Protein AF-A0A2V2SCK6-F1 (afdb_monomer)

Solvent-accessible surface area (backbone atoms only — not comparable to full-atom values): 19742 Å² total; per-residue (Å²): 115,71,88,66,59,56,66,26,48,52,35,22,46,52,34,38,38,69,49,60,41,76,83,68,50,84,75,72,67,93,65,83,70,80,62,66,65,79,78,51,76,42,82,46,88,74,90,66,58,69,70,59,47,51,54,50,49,59,50,42,77,59,20,85,44,43,27,34,23,4,51,42,31,50,20,56,70,38,70,37,72,66,76,44,44,28,34,40,28,34,50,94,51,55,71,60,49,52,50,53,44,46,77,73,63,42,46,78,47,92,56,88,90,53,57,90,48,51,48,41,32,36,51,92,91,28,39,40,42,35,38,54,46,50,68,71,60,53,51,47,46,47,53,50,30,38,80,70,69,60,46,48,39,25,35,39,61,24,35,26,34,70,84,80,28,26,33,33,51,78,66,50,39,78,50,74,62,102,55,98,69,61,88,72,62,92,58,97,70,65,58,70,48,43,48,38,64,75,63,82,64,90,44,69,63,56,37,50,54,52,51,51,36,52,50,48,43,26,42,67,48,66,40,41,77,29,73,72,35,49,56,52,49,53,55,54,34,69,34,83,60,54,73,71,50,7,43,52,52,35,50,49,48,68,51,42,42,33,55,34,20,72,59,42,31,64,69,52,33,40,56,53,38,62,20,51,24,44,37,51,8,23,38,71,55,61,66,31,62,38,61,59,42,42,54,49,41,52,49,31,48,77,69,76,39,88,50,40,33,34,58,54,43,41,41,51,23,54,45,31,50,70,52,76,91,50,96,88,53,43,76,16,51,72,46,39,46,63,72,66,67,56,69,74,73,54,55,65,35,47,50,55,20,54,53,54,50,64,76,74,108

Sequence (361 aa):
MKRRAFIGILGASALSMPFILGQHGLGLGRRNARIAAYKSKIPLPLQLPTDVGQIAGLLDQSSKHVYLLGSTALAAIAGTDLPYLNLLIDTKKLPELKQTLFDFGVTPVSTADLSANFVRFVHHDRAYNVLNMNFDTYVQANDFGMEKGFLLFAHNFLMYSMKDQYALDPYGALSGGADGSSARRKNANKITAQIRPLQQPKTLFQGFEHCLAATFDRALFGFQFSPEYQQIQDRLFHSKPGPEESAEITSLVLDYCPDLLEVGGVETASQLLLAPVCLAAANTAAGIDLSRIEGHLRRLQRQGKEANGREFMAAVHSELLKKPAGKGAAQGLPEYLASARKPFRRVEALTDALEAMQRSA

Secondary structure (DSSP, 8-state):
--TTSHHHHHHHHHH---TTHHHH-S---------GGGS-EEE------HHHHHHHHHHHHHSS-EEEEHHHHHHHHHT---SEEEEEE--S-HHHHHHHHHHHT-EEE--TTS-TTEEEEEETTEEEEEEE--HHHHHHHHHHHHHTT---BGGGG-EEETTTTEEE-TT-SS--SS-TTGGG--S------EE-BSS--SSHHHHHHHHHHHHHHHHHH-PEEPHHHHHHHHHHHT----HHHHHHHHHHHHHHHHHHHHHHHHHHHHHHHTSHHHHHHHHHHH---HHHHHHHHHHHHHTT----HHHHHHHHHHHHHTS---TT---SHHHHHHHHTPPPS-HHHHHHHHHHHHTT-

pLDDT: mean 79.28, std 17.77, range [25.78, 97.69]

Structure (mmCIF, N/CA/C/O backbone):
data_AF-A0A2V2SCK6-F1
#
_entry.id   AF-A0A2V2SCK6-F1
#
loop_
_atom_site.group_PDB
_atom_site.id
_atom_site.type_symbol
_atom_site.label_atom_id
_atom_site.label_alt_id
_atom_site.label_com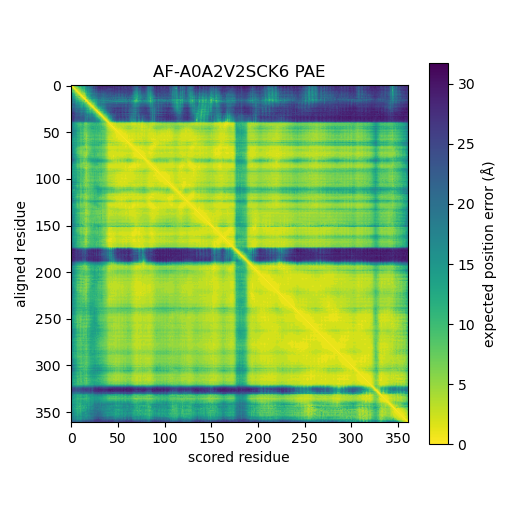p_id
_atom_site.label_asym_id
_atom_site.label_entity_id
_atom_site.label_seq_id
_atom_site.pdbx_PDB_ins_code
_atom_site.Cartn_x
_atom_site.Cartn_y
_atom_site.Cartn_z
_atom_site.occupancy
_atom_site.B_iso_or_equiv
_atom_site.auth_seq_id
_atom_site.auth_comp_id
_atom_site.auth_asym_id
_atom_site.auth_atom_id
_atom_site.pdbx_PDB_model_num
ATOM 1 N N . MET A 1 1 ? 19.707 -7.099 3.961 1.00 25.78 1 MET A N 1
ATOM 2 C CA . MET A 1 1 ? 18.457 -6.568 4.555 1.00 25.78 1 MET A CA 1
ATOM 3 C C . MET A 1 1 ? 17.334 -7.522 4.206 1.00 25.78 1 MET A C 1
ATOM 5 O O . MET A 1 1 ? 17.237 -7.898 3.052 1.00 25.78 1 MET A O 1
ATOM 9 N N . LYS A 1 2 ? 16.593 -8.018 5.200 1.00 26.66 2 LYS A N 1
ATOM 10 C CA . LYS A 1 2 ? 15.618 -9.114 5.055 1.00 26.66 2 LYS A CA 1
ATOM 11 C C . LYS A 1 2 ? 14.249 -8.549 4.647 1.00 26.66 2 LYS A C 1
ATOM 13 O O . LYS A 1 2 ? 13.982 -7.406 4.999 1.00 26.66 2 LYS A O 1
ATOM 18 N N . ARG A 1 3 ? 13.417 -9.375 3.991 1.00 32.22 3 ARG A N 1
ATOM 19 C CA . ARG A 1 3 ? 11.957 -9.366 3.652 1.00 32.22 3 ARG A CA 1
ATOM 20 C C . ARG A 1 3 ? 10.977 -8.431 4.422 1.00 32.22 3 ARG A C 1
ATOM 22 O O . ARG A 1 3 ? 9.815 -8.323 4.059 1.00 32.22 3 ARG A O 1
ATOM 29 N N . ARG A 1 4 ? 11.436 -7.778 5.492 1.00 33.50 4 ARG A N 1
ATOM 30 C CA . ARG A 1 4 ? 10.732 -7.130 6.606 1.00 33.50 4 ARG A CA 1
ATOM 31 C C . ARG A 1 4 ? 10.443 -5.630 6.446 1.00 33.50 4 ARG A C 1
ATOM 33 O O . ARG A 1 4 ? 9.640 -5.115 7.210 1.00 33.50 4 ARG A O 1
ATOM 40 N N . ALA A 1 5 ? 11.084 -4.910 5.522 1.00 34.22 5 ALA A N 1
ATOM 41 C CA . ALA A 1 5 ? 10.916 -3.448 5.420 1.00 34.22 5 ALA A CA 1
ATOM 42 C C . ALA A 1 5 ? 9.692 -3.020 4.582 1.00 34.22 5 ALA A C 1
ATOM 44 O O . ALA A 1 5 ? 9.104 -1.975 4.818 1.00 34.22 5 ALA A O 1
ATOM 45 N N . PHE A 1 6 ? 9.256 -3.862 3.650 1.00 38.84 6 PHE A N 1
ATOM 46 C CA . PHE A 1 6 ? 8.309 -3.502 2.592 1.00 38.84 6 PHE A CA 1
ATOM 47 C C . PHE A 1 6 ? 6.831 -3.595 3.015 1.00 38.84 6 PHE A C 1
ATOM 49 O O . PHE A 1 6 ? 6.067 -2.654 2.818 1.00 38.84 6 PHE A O 1
ATOM 56 N N . ILE A 1 7 ? 6.457 -4.662 3.742 1.00 41.44 7 ILE A N 1
ATOM 57 C CA . ILE A 1 7 ? 5.194 -4.707 4.513 1.00 41.44 7 ILE A CA 1
ATOM 58 C C . ILE A 1 7 ? 5.195 -3.600 5.584 1.00 41.44 7 ILE A C 1
ATOM 60 O O . ILE A 1 7 ? 4.144 -3.133 5.994 1.00 41.44 7 ILE A O 1
ATOM 64 N N . GLY A 1 8 ? 6.371 -3.131 6.009 1.00 36.31 8 GLY A N 1
ATOM 65 C CA . GLY A 1 8 ? 6.504 -2.038 6.964 1.00 36.31 8 GLY A CA 1
ATOM 66 C C . GLY A 1 8 ? 6.257 -0.645 6.384 1.00 36.31 8 GLY A C 1
ATOM 67 O O . GLY A 1 8 ? 5.815 0.205 7.139 1.00 36.31 8 GLY A O 1
ATOM 68 N N . ILE A 1 9 ? 6.507 -0.398 5.091 1.00 37.78 9 ILE A N 1
ATOM 69 C CA . ILE A 1 9 ? 6.418 0.950 4.491 1.00 37.78 9 ILE A CA 1
ATOM 70 C C . ILE A 1 9 ? 5.132 1.120 3.684 1.00 37.78 9 ILE A C 1
ATOM 72 O O . ILE A 1 9 ? 4.395 2.069 3.938 1.00 37.78 9 ILE A O 1
ATOM 76 N N . LEU A 1 10 ? 4.781 0.168 2.811 1.00 41.31 10 LEU A N 1
ATOM 77 C CA . LEU A 1 10 ? 3.490 0.211 2.113 1.00 41.31 10 LEU A CA 1
ATOM 78 C C . LEU A 1 10 ? 2.358 -0.336 2.980 1.00 41.31 10 LEU A C 1
ATOM 80 O O . LEU A 1 10 ? 1.227 0.120 2.880 1.00 41.31 10 LEU A O 1
ATOM 84 N N . GLY A 1 11 ? 2.680 -1.201 3.944 1.00 45.75 11 GLY A N 1
ATOM 85 C CA . GLY A 1 11 ? 1.768 -1.468 5.045 1.00 45.75 11 GLY A CA 1
ATOM 86 C C . GLY A 1 11 ? 1.677 -0.316 6.053 1.00 45.75 11 GLY A C 1
ATOM 87 O O . GLY A 1 11 ? 0.606 -0.099 6.583 1.00 45.75 11 GLY A O 1
ATOM 88 N N . ALA A 1 12 ? 2.701 0.503 6.318 1.00 39.91 12 ALA A N 1
ATOM 89 C CA . ALA A 1 12 ? 2.485 1.666 7.198 1.00 39.91 12 ALA A CA 1
ATOM 90 C C . ALA A 1 12 ? 1.652 2.769 6.530 1.00 39.91 12 ALA A C 1
ATOM 92 O O . ALA A 1 12 ? 0.787 3.346 7.189 1.00 39.91 12 ALA A O 1
ATOM 93 N N . SER A 1 13 ? 1.867 3.030 5.236 1.00 38.53 13 SER A N 1
ATOM 94 C CA . SER A 1 13 ? 1.125 4.054 4.494 1.00 38.53 13 SER A CA 1
ATOM 95 C C . SER A 1 13 ? -0.275 3.598 4.065 1.00 38.53 13 SER A C 1
ATOM 97 O O . SER A 1 13 ? -1.209 4.374 4.219 1.00 38.53 13 SER A O 1
ATOM 99 N N . ALA A 1 14 ? -0.471 2.350 3.624 1.00 43.53 14 ALA A N 1
ATOM 100 C CA . ALA A 1 14 ? -1.803 1.834 3.275 1.00 43.53 14 ALA A CA 1
ATOM 101 C C . ALA A 1 14 ? -2.574 1.267 4.482 1.00 43.53 14 ALA A C 1
ATOM 103 O O . ALA A 1 14 ? -3.790 1.058 4.393 1.00 43.53 14 ALA A O 1
ATOM 104 N N . LEU A 1 15 ? -1.896 0.980 5.610 1.00 49.84 15 LEU A N 1
ATOM 105 C CA . LEU A 1 15 ? -2.547 0.427 6.807 1.00 49.84 15 LEU A CA 1
ATOM 106 C C . LEU A 1 15 ? -2.697 1.408 7.966 1.00 49.84 15 LEU A C 1
ATOM 108 O O . LEU A 1 15 ? -3.372 1.067 8.936 1.00 49.84 15 LEU A O 1
ATOM 112 N N . SER A 1 16 ? -2.097 2.603 7.906 1.00 52.38 16 SER A N 1
ATOM 113 C CA . SER A 1 16 ? -2.087 3.539 9.046 1.00 52.38 16 SER A CA 1
ATOM 114 C C . SER A 1 16 ? -1.598 2.912 10.343 1.00 52.38 16 SER A C 1
ATOM 116 O O . SER A 1 16 ? -1.947 3.333 11.444 1.00 52.38 16 SER A O 1
ATOM 118 N N . MET A 1 17 ? -0.813 1.853 10.224 1.00 56.16 17 MET A N 1
ATOM 119 C CA . MET A 1 17 ? -0.325 1.095 11.351 1.00 56.16 17 MET A CA 1
ATOM 120 C C . MET A 1 17 ? 1.170 1.324 11.407 1.00 56.16 17 MET A C 1
ATOM 122 O O . MET A 1 17 ? 1.863 1.018 10.435 1.00 56.16 17 MET A O 1
ATOM 126 N N . PRO A 1 18 ? 1.692 1.888 12.504 1.00 48.88 18 PRO A N 1
ATOM 127 C CA . PRO A 1 18 ? 3.097 2.233 12.616 1.00 48.88 18 PRO A CA 1
ATOM 128 C C . PRO A 1 18 ? 3.943 0.957 12.798 1.00 48.88 18 PRO A C 1
ATOM 130 O O . PRO A 1 18 ? 4.541 0.719 13.843 1.00 48.88 18 PRO A O 1
ATOM 133 N N . PHE A 1 19 ? 4.032 0.110 11.768 1.00 46.38 19 PHE A N 1
ATOM 134 C CA . PHE A 1 19 ? 4.903 -1.075 11.728 1.00 46.38 19 PHE A CA 1
ATOM 135 C C . PHE A 1 19 ? 6.391 -0.711 11.823 1.00 46.38 19 PHE A C 1
ATOM 137 O O . PHE A 1 19 ? 7.227 -1.532 12.199 1.00 46.38 19 PHE A O 1
ATOM 144 N N . ILE A 1 20 ? 6.698 0.558 11.569 1.00 42.19 20 ILE A N 1
ATOM 145 C CA . ILE A 1 20 ? 7.991 1.226 11.740 1.00 42.19 20 ILE A CA 1
ATOM 146 C C . ILE A 1 20 ? 8.516 1.099 13.182 1.00 42.19 20 ILE A C 1
ATOM 148 O O . ILE A 1 20 ? 9.725 1.108 13.415 1.00 42.19 20 ILE A O 1
ATOM 152 N N . LEU A 1 21 ? 7.630 0.864 14.156 1.00 43.41 21 LEU A N 1
ATOM 153 C CA . LEU A 1 21 ? 7.990 0.635 15.557 1.00 43.41 21 LEU A CA 1
ATOM 154 C C . LEU A 1 21 ? 8.681 -0.715 15.811 1.00 43.41 21 LEU A C 1
ATOM 156 O O . LEU A 1 21 ? 9.379 -0.860 16.813 1.00 43.41 21 LEU A O 1
ATOM 160 N N . GLY A 1 22 ? 8.519 -1.702 14.920 1.00 37.41 22 GLY A N 1
ATOM 161 C CA . GLY A 1 22 ? 9.139 -3.023 15.070 1.00 37.41 22 GLY A CA 1
ATOM 162 C C . GLY A 1 22 ? 10.655 -3.029 14.838 1.00 37.41 22 GLY A C 1
ATOM 163 O O . GLY A 1 22 ? 11.348 -3.876 15.396 1.00 37.41 22 GLY A O 1
ATOM 164 N N . GLN A 1 23 ? 11.182 -2.084 14.048 1.00 39.06 23 GLN A N 1
ATOM 165 C CA . GLN A 1 23 ? 12.620 -1.988 13.743 1.00 39.06 23 GLN A CA 1
ATOM 166 C C . GLN A 1 23 ? 13.351 -0.908 14.554 1.00 39.06 23 GLN A C 1
ATOM 168 O O . GLN A 1 23 ? 14.555 -1.030 14.763 1.00 39.06 23 GLN A O 1
ATOM 173 N N . HIS A 1 24 ? 12.642 0.114 15.044 1.00 38.91 24 HIS A N 1
ATOM 174 C CA . HIS A 1 24 ? 13.243 1.237 15.780 1.00 38.91 24 HIS A CA 1
ATOM 175 C C . HIS A 1 24 ? 12.952 1.241 17.289 1.00 38.91 24 HIS A C 1
ATOM 177 O O . HIS A 1 24 ? 13.440 2.114 18.005 1.00 38.91 24 HIS A O 1
ATOM 183 N N . GLY A 1 25 ? 12.221 0.237 17.785 1.00 39.38 25 GLY A N 1
ATOM 184 C CA . GLY A 1 25 ? 11.850 0.107 19.189 1.00 39.38 25 GLY A CA 1
ATOM 185 C C . GLY A 1 25 ? 10.738 1.076 19.597 1.00 39.38 25 GLY A C 1
ATOM 186 O O . GLY A 1 25 ? 10.629 2.192 19.099 1.00 39.38 25 GLY A O 1
ATOM 187 N N . LEU A 1 26 ? 9.933 0.672 20.583 1.00 43.22 26 LEU A N 1
ATOM 188 C CA . LEU A 1 26 ? 8.940 1.515 21.270 1.00 43.22 26 LEU A CA 1
ATOM 189 C C . LEU A 1 26 ? 9.591 2.612 22.142 1.00 43.22 26 LEU A C 1
ATOM 191 O O . LEU A 1 26 ? 8.967 3.118 23.070 1.00 43.22 26 LEU A O 1
ATOM 195 N N . GLY A 1 27 ? 10.850 2.974 21.872 1.00 41.62 27 GLY A N 1
ATOM 196 C CA . GLY A 1 27 ? 11.635 3.975 22.594 1.00 41.62 27 GLY A CA 1
ATOM 197 C C . GLY A 1 27 ? 11.187 5.404 22.298 1.00 41.62 27 GLY A C 1
ATOM 198 O O . GLY A 1 27 ? 12.017 6.291 22.115 1.00 41.62 27 GLY A O 1
ATOM 199 N N . LEU A 1 28 ? 9.875 5.628 22.227 1.00 47.59 28 LEU A N 1
ATOM 200 C CA . LEU A 1 28 ? 9.283 6.951 22.233 1.00 47.59 28 LEU A CA 1
ATOM 201 C C . LEU A 1 28 ? 9.566 7.530 23.622 1.00 47.59 28 LEU A C 1
ATOM 203 O O . LEU A 1 28 ? 8.903 7.219 24.611 1.00 47.59 28 LEU A O 1
ATOM 207 N N . GLY A 1 29 ? 10.635 8.325 23.712 1.00 42.38 29 GLY A N 1
ATOM 208 C CA . GLY A 1 29 ? 10.881 9.160 24.878 1.00 42.38 29 GLY A CA 1
ATOM 209 C C . GLY A 1 29 ? 9.627 9.979 25.165 1.00 42.38 29 GLY A C 1
ATOM 210 O O . GLY A 1 29 ? 8.909 10.331 24.230 1.00 42.38 29 GLY A O 1
ATOM 211 N N . ARG A 1 30 ? 9.361 10.261 26.447 1.00 43.69 30 ARG A N 1
ATOM 212 C CA . ARG A 1 30 ? 8.228 11.065 26.934 1.00 43.69 30 ARG A CA 1
ATOM 213 C C . ARG A 1 30 ? 8.255 12.485 26.347 1.00 43.69 30 ARG A C 1
ATOM 215 O O . ARG A 1 30 ? 8.515 13.458 27.048 1.00 43.69 30 ARG A O 1
ATOM 222 N N . ARG A 1 31 ? 8.013 12.636 25.051 1.00 48.47 31 ARG A N 1
ATOM 223 C CA . ARG A 1 31 ? 7.558 13.887 24.479 1.00 48.47 31 ARG A CA 1
ATOM 224 C C . ARG A 1 31 ? 6.080 13.932 24.794 1.00 48.47 31 ARG A C 1
ATOM 226 O O . ARG A 1 31 ? 5.343 13.001 24.483 1.00 48.47 31 ARG A O 1
ATOM 233 N N . ASN A 1 32 ? 5.669 15.009 25.451 1.00 43.53 32 ASN A N 1
ATOM 234 C CA . ASN A 1 32 ? 4.270 15.380 25.541 1.00 43.53 32 ASN A CA 1
ATOM 235 C C . ASN A 1 32 ? 3.780 15.572 24.107 1.00 43.53 32 ASN A C 1
ATOM 237 O O . ASN A 1 32 ? 3.885 16.673 23.566 1.00 43.53 32 ASN A O 1
ATOM 241 N N . ALA A 1 33 ? 3.300 14.504 23.476 1.00 46.50 33 ALA A N 1
ATOM 242 C CA . ALA A 1 33 ? 2.534 14.616 22.260 1.00 46.50 33 ALA A CA 1
ATOM 243 C C . ALA A 1 33 ? 1.249 15.327 22.672 1.00 46.50 33 ALA A C 1
ATOM 245 O O . ALA A 1 33 ? 0.271 14.736 23.123 1.00 46.50 33 ALA A O 1
ATOM 246 N N . ARG A 1 34 ? 1.304 16.659 22.622 1.00 46.59 34 ARG A N 1
ATOM 247 C CA . ARG A 1 34 ? 0.135 17.525 22.606 1.00 46.59 34 ARG A CA 1
ATOM 248 C C . ARG A 1 34 ? -0.551 17.266 21.275 1.00 46.59 34 ARG A C 1
ATOM 250 O O . ARG A 1 34 ? -0.543 18.133 20.405 1.00 46.59 34 ARG A O 1
ATOM 257 N N . ILE A 1 35 ? -1.095 16.069 21.075 1.00 50.75 35 ILE A N 1
ATOM 258 C CA . ILE A 1 35 ? -1.833 15.838 19.852 1.00 50.75 35 ILE A CA 1
ATOM 259 C C . ILE A 1 35 ? -3.110 16.639 19.993 1.00 50.75 35 ILE A C 1
ATOM 261 O O . ILE A 1 35 ? -3.898 16.479 20.927 1.00 50.75 35 ILE A O 1
ATOM 265 N N . ALA A 1 36 ? -3.315 17.497 19.006 1.00 48.25 36 ALA A N 1
ATOM 266 C CA . ALA A 1 36 ? -4.563 18.172 18.717 1.00 48.25 36 ALA A CA 1
ATOM 267 C C . ALA A 1 36 ? -5.766 17.208 18.525 1.00 48.25 36 ALA A C 1
ATOM 269 O O . ALA A 1 36 ? -6.870 17.681 18.275 1.00 48.25 36 ALA A O 1
ATOM 270 N N . ALA A 1 37 ? -5.590 15.889 18.707 1.00 49.84 37 ALA A N 1
ATOM 271 C CA . ALA A 1 37 ? -6.595 14.826 18.632 1.00 49.84 37 ALA A CA 1
ATOM 272 C C . ALA A 1 37 ? -7.787 15.049 19.575 1.00 49.84 37 ALA A C 1
ATOM 274 O O . ALA A 1 37 ? -8.874 14.539 19.326 1.00 49.84 37 ALA A O 1
ATOM 275 N N . TYR A 1 38 ? -7.620 15.855 20.625 1.00 52.78 38 TYR A N 1
ATOM 276 C CA . TYR A 1 38 ? -8.707 16.202 21.538 1.00 52.78 38 TYR A CA 1
ATOM 277 C C . TYR A 1 38 ? -9.668 17.277 21.006 1.00 52.78 38 TYR A C 1
ATOM 279 O O . TYR A 1 38 ? -10.729 17.465 21.597 1.00 52.78 38 TYR A O 1
ATOM 287 N N . LYS A 1 39 ? -9.334 18.020 19.939 1.00 54.16 39 LYS A N 1
ATOM 288 C CA . LYS A 1 39 ? -10.067 19.262 19.626 1.00 54.16 39 LYS A CA 1
ATOM 289 C C . LYS A 1 39 ? -11.325 19.106 18.770 1.00 54.16 39 LYS A C 1
ATOM 291 O O . LYS A 1 39 ? -12.118 20.042 18.747 1.00 54.16 39 LYS A O 1
ATOM 296 N N . SER A 1 40 ? -11.581 17.961 18.139 1.00 65.75 40 SER A N 1
ATOM 297 C CA . SER A 1 40 ? -12.812 17.799 17.350 1.00 65.75 40 SER A CA 1
ATOM 298 C C . SER A 1 40 ? -13.166 16.337 17.100 1.00 65.75 40 SER A C 1
ATOM 300 O O . SER A 1 40 ? -12.798 15.765 16.075 1.00 65.75 40 SER A O 1
ATOM 302 N N . LYS A 1 41 ? -13.929 15.738 18.022 1.00 85.56 41 LYS A N 1
ATOM 303 C CA . LYS A 1 41 ? -14.721 14.546 17.697 1.00 85.56 41 LYS A CA 1
ATOM 304 C C . LYS A 1 41 ? -15.781 14.958 16.682 1.00 85.56 41 LYS A C 1
ATOM 306 O O . LYS A 1 41 ? -16.572 15.855 16.964 1.00 85.56 41 LYS A O 1
ATOM 311 N N . ILE A 1 42 ? -15.784 14.319 15.520 1.00 86.62 42 ILE A N 1
ATOM 312 C CA . ILE A 1 42 ? -16.773 14.547 14.467 1.00 86.62 42 ILE A CA 1
ATOM 313 C C . ILE A 1 42 ? -17.810 13.427 14.585 1.00 86.62 42 ILE A C 1
ATOM 315 O O . ILE A 1 42 ? -17.469 12.285 14.274 1.00 86.62 42 ILE A O 1
ATOM 319 N N . PRO A 1 43 ? -19.043 13.693 15.056 1.00 88.69 43 PRO A N 1
ATOM 320 C CA . PRO A 1 43 ? -20.090 12.676 15.092 1.00 88.69 43 PRO A CA 1
ATOM 321 C C . PRO A 1 43 ? -20.358 12.164 13.678 1.00 88.69 43 PRO A C 1
ATOM 323 O O . PRO A 1 43 ? -20.614 12.961 12.773 1.00 88.69 43 PRO A O 1
ATOM 326 N N . LEU A 1 44 ? -20.269 10.851 13.486 1.00 86.56 44 LEU A N 1
ATOM 327 C CA . LEU A 1 44 ? -20.358 10.231 12.172 1.00 86.56 44 LEU A CA 1
ATOM 328 C C . LEU A 1 44 ? -20.960 8.823 12.301 1.00 86.56 44 LEU A C 1
ATOM 330 O O . LEU A 1 44 ? -20.228 7.844 12.460 1.00 86.56 44 LEU A O 1
ATOM 334 N N . PRO A 1 45 ? -22.294 8.692 12.270 1.00 87.12 45 PRO A N 1
ATOM 335 C CA . PRO A 1 45 ? -22.922 7.380 12.282 1.00 87.12 45 PRO A CA 1
ATOM 336 C C . PRO A 1 45 ? -22.598 6.647 10.977 1.00 87.12 45 PRO A C 1
ATOM 338 O O . PRO A 1 45 ? -22.903 7.145 9.894 1.00 87.12 45 PRO A O 1
ATOM 341 N N . LEU A 1 46 ? -21.968 5.476 11.084 1.00 85.75 46 LEU A N 1
ATOM 342 C CA . LEU A 1 46 ? -21.664 4.607 9.949 1.00 85.75 46 LEU A CA 1
ATOM 343 C C . LEU A 1 46 ? -22.374 3.274 10.132 1.00 85.75 46 LEU A C 1
ATOM 345 O O . LEU A 1 46 ? -22.311 2.660 11.197 1.00 85.75 46 LEU A O 1
ATOM 349 N N . GLN A 1 47 ? -23.009 2.808 9.064 1.00 85.00 47 GLN A N 1
ATOM 350 C CA . GLN A 1 47 ? -23.524 1.453 9.005 1.00 85.00 47 GLN A CA 1
ATOM 351 C C . GLN A 1 47 ? -22.444 0.559 8.403 1.00 85.00 47 GLN A C 1
ATOM 353 O O . GLN A 1 47 ? -22.158 0.628 7.210 1.00 85.00 47 GLN A O 1
ATOM 358 N N . LEU A 1 48 ? -21.817 -0.252 9.251 1.00 85.00 48 LEU A N 1
ATOM 359 C CA . LEU A 1 48 ? -20.831 -1.232 8.811 1.00 85.00 48 LEU A CA 1
ATOM 360 C C . LEU A 1 48 ? -21.535 -2.503 8.306 1.00 85.00 48 LEU A C 1
ATOM 362 O O . LEU A 1 48 ? -22.631 -2.820 8.783 1.00 85.00 48 LEU A O 1
ATOM 366 N N . PRO A 1 49 ? -20.912 -3.251 7.377 1.00 87.94 49 PRO A N 1
ATOM 367 C CA . PRO A 1 49 ? -21.360 -4.592 7.021 1.00 87.94 49 PRO A CA 1
ATOM 368 C C . PRO A 1 49 ? -21.552 -5.475 8.262 1.00 87.94 49 PRO A C 1
ATOM 370 O O . PRO A 1 49 ? -20.825 -5.339 9.249 1.00 87.94 49 PRO A O 1
ATOM 373 N N . THR A 1 50 ? -22.533 -6.381 8.229 1.00 89.44 50 THR A N 1
ATOM 374 C CA . THR A 1 50 ? -22.905 -7.203 9.393 1.00 89.44 50 THR A CA 1
ATOM 375 C C . THR A 1 50 ? -21.731 -8.017 9.940 1.00 89.44 50 THR A C 1
ATOM 377 O O . THR A 1 50 ? -21.552 -8.068 11.155 1.00 89.44 50 THR A O 1
ATOM 380 N N . ASP A 1 51 ? -20.908 -8.594 9.063 1.00 88.44 51 ASP A N 1
ATOM 381 C CA . ASP A 1 51 ? -19.718 -9.367 9.436 1.00 88.44 51 ASP A CA 1
ATOM 382 C C . ASP A 1 51 ? -18.679 -8.496 10.165 1.00 88.44 51 ASP A C 1
ATOM 384 O O . ASP A 1 51 ? -18.159 -8.868 11.219 1.00 88.44 51 ASP A O 1
ATOM 388 N N . VAL A 1 52 ? -18.454 -7.275 9.670 1.00 90.19 52 VAL A N 1
ATOM 389 C CA . VAL A 1 52 ? -17.571 -6.292 10.310 1.00 90.19 52 VAL A CA 1
ATOM 390 C C . VAL A 1 52 ? -18.113 -5.902 11.682 1.00 90.19 52 VAL A C 1
ATOM 392 O O . VAL A 1 52 ? -17.350 -5.816 12.644 1.00 90.19 52 VAL A O 1
ATOM 395 N N . GLY A 1 53 ? -19.428 -5.694 11.792 1.00 90.81 53 GLY A N 1
ATOM 396 C CA . GLY A 1 53 ? -20.094 -5.374 13.053 1.00 90.81 53 GLY A CA 1
ATOM 397 C C . GLY A 1 53 ? -19.941 -6.473 14.108 1.00 90.81 53 GLY A C 1
ATOM 398 O O . GLY A 1 53 ? -19.711 -6.167 15.278 1.00 90.81 53 GLY A O 1
ATOM 399 N N . GLN A 1 54 ? -20.002 -7.747 13.706 1.00 92.25 54 GLN A N 1
ATOM 400 C CA . GLN A 1 54 ? -19.791 -8.887 14.605 1.00 92.25 54 GLN A CA 1
ATOM 401 C C . GLN A 1 54 ? -18.356 -8.929 15.141 1.00 92.25 54 GLN A C 1
ATOM 403 O O . GLN A 1 54 ? -18.160 -8.996 16.356 1.00 92.25 54 GLN A O 1
ATOM 408 N N . ILE A 1 55 ? -17.355 -8.807 14.260 1.00 94.44 55 ILE A N 1
ATOM 409 C CA . ILE A 1 55 ? -15.944 -8.748 14.670 1.00 94.44 55 ILE A CA 1
ATOM 410 C C . ILE A 1 55 ? -15.693 -7.537 15.576 1.00 94.44 55 ILE A C 1
ATOM 412 O O . ILE A 1 55 ? -15.082 -7.676 16.635 1.00 94.44 55 ILE A O 1
ATOM 416 N N . ALA A 1 56 ? -16.199 -6.356 15.211 1.00 92.19 56 ALA A N 1
ATOM 417 C CA . ALA A 1 56 ? -16.079 -5.152 16.029 1.00 92.19 56 ALA A CA 1
ATOM 418 C C . ALA A 1 56 ? -16.695 -5.340 17.426 1.00 92.19 56 ALA A C 1
ATOM 420 O O . ALA A 1 56 ? -16.090 -4.929 18.415 1.00 92.19 56 ALA A O 1
ATOM 421 N N . GLY A 1 57 ? -17.849 -6.010 17.516 1.00 92.69 57 GLY A N 1
ATOM 422 C CA . GLY A 1 57 ? -18.502 -6.343 18.781 1.00 92.69 57 GLY A CA 1
ATOM 423 C C . GLY A 1 57 ? -17.663 -7.265 19.669 1.00 92.69 57 GLY A C 1
ATOM 424 O O . GLY A 1 57 ? -17.520 -6.996 20.860 1.00 92.69 57 GLY A O 1
ATOM 425 N N . LEU A 1 58 ? -17.047 -8.310 19.103 1.00 93.69 58 LEU A N 1
ATOM 426 C CA . LEU A 1 58 ? -16.143 -9.202 19.847 1.00 93.69 58 LEU A CA 1
ATOM 427 C C . LEU A 1 58 ? -14.918 -8.459 20.384 1.00 93.69 58 LEU A C 1
ATOM 429 O O . LEU A 1 58 ? -14.516 -8.650 21.534 1.00 93.69 58 LEU A O 1
ATOM 433 N N . LEU A 1 59 ? -14.332 -7.590 19.557 1.00 94.81 59 LEU A N 1
ATOM 434 C CA . LEU A 1 59 ? -13.195 -6.771 19.960 1.00 94.81 59 LEU A CA 1
ATOM 435 C C . LEU A 1 59 ? -13.588 -5.794 21.079 1.00 94.81 59 LEU A C 1
ATOM 437 O O . LEU A 1 59 ? -12.830 -5.657 22.040 1.00 94.81 59 LEU A O 1
ATOM 441 N N . ASP A 1 60 ? -14.764 -5.161 20.994 1.00 92.31 60 ASP A N 1
ATOM 442 C CA . ASP A 1 60 ? -15.256 -4.183 21.980 1.00 92.31 60 ASP A CA 1
ATOM 443 C C . ASP A 1 60 ? -15.550 -4.818 23.346 1.00 92.31 60 ASP A C 1
ATOM 445 O O . ASP A 1 60 ? -15.284 -4.209 24.376 1.00 92.31 60 ASP A O 1
ATOM 449 N N . GLN A 1 61 ? -16.005 -6.074 23.388 1.00 92.06 61 GLN A N 1
ATOM 450 C CA . GLN A 1 61 ? -16.239 -6.789 24.652 1.00 92.06 61 GLN A CA 1
ATOM 451 C C . GLN A 1 61 ? -14.963 -6.974 25.489 1.00 92.06 61 GLN A C 1
ATOM 453 O O . GLN A 1 61 ? -15.026 -7.035 26.717 1.00 92.06 61 GLN A O 1
ATOM 458 N N . SER A 1 62 ? -13.804 -7.071 24.833 1.00 90.12 62 SER A N 1
ATOM 459 C CA . SER A 1 62 ? -12.517 -7.353 25.485 1.00 90.12 62 SER A CA 1
ATOM 460 C C . SER A 1 62 ? -11.551 -6.170 25.481 1.00 90.12 62 SER A C 1
ATOM 462 O O . SER A 1 62 ? -10.444 -6.289 26.012 1.00 90.12 62 SER A O 1
ATOM 464 N N . SER A 1 63 ? -11.940 -5.036 24.898 1.00 92.81 63 SER A N 1
ATOM 465 C CA . SER A 1 63 ? -11.071 -3.875 24.687 1.00 92.81 63 SER A CA 1
ATOM 466 C C . SER A 1 63 ? -11.732 -2.608 25.207 1.00 92.81 63 SER A C 1
ATOM 468 O O . SER A 1 63 ? -12.946 -2.466 25.172 1.00 92.81 63 SER A O 1
ATOM 470 N N . LYS A 1 64 ? -10.940 -1.639 25.672 1.00 90.06 64 LYS A N 1
ATOM 471 C CA . LYS A 1 64 ? -11.505 -0.345 26.099 1.00 90.06 64 LYS A CA 1
ATOM 472 C C . LYS A 1 64 ? -12.067 0.458 24.932 1.00 90.06 64 LYS A C 1
ATOM 474 O O . LYS A 1 64 ? -13.048 1.177 25.087 1.00 90.06 64 LYS A O 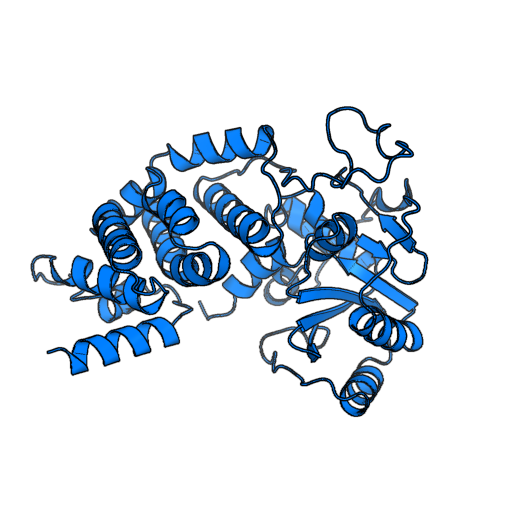1
ATOM 479 N N . HIS A 1 65 ? -11.392 0.364 23.792 1.00 87.69 65 HIS A N 1
ATOM 480 C CA . HIS A 1 65 ? -11.730 1.067 22.569 1.00 87.69 65 HIS A CA 1
ATOM 481 C C . HIS A 1 65 ? -11.429 0.178 21.372 1.00 87.69 65 HIS A C 1
ATOM 483 O O . HIS A 1 65 ? -10.487 -0.619 21.417 1.00 87.69 65 HIS A O 1
ATOM 489 N N . VAL A 1 66 ? -12.194 0.378 20.302 1.00 93.88 66 VAL A N 1
ATOM 490 C CA . VAL A 1 66 ? -11.936 -0.209 18.990 1.00 93.88 66 VAL A CA 1
ATOM 491 C C . VAL A 1 66 ? -12.042 0.900 17.951 1.00 93.88 66 VAL A C 1
ATOM 493 O O . VAL A 1 66 ? -13.112 1.487 17.763 1.00 93.88 66 VAL A O 1
ATOM 496 N N . TYR A 1 67 ? -10.924 1.201 17.297 1.00 93.06 67 TYR A N 1
ATOM 497 C CA . TYR A 1 67 ? -10.870 2.204 16.240 1.00 93.06 67 TYR A CA 1
ATOM 498 C C . TYR A 1 67 ? -10.579 1.558 14.898 1.00 93.06 67 TYR A C 1
ATOM 500 O O . TYR A 1 67 ? -9.639 0.778 14.791 1.00 93.06 67 TYR A O 1
ATOM 508 N N . LEU A 1 68 ? -11.330 1.943 13.872 1.00 92.31 68 LEU A N 1
ATOM 509 C CA . LEU A 1 68 ? -10.948 1.728 12.482 1.00 92.31 68 LEU A CA 1
ATOM 510 C C . LEU A 1 68 ? -9.934 2.804 12.071 1.00 92.31 68 LEU A C 1
ATOM 512 O O . LEU A 1 68 ? -10.092 3.970 12.443 1.00 92.31 68 LEU A O 1
ATOM 516 N N . LEU A 1 69 ? -8.888 2.419 11.338 1.00 90.19 69 LEU A N 1
ATOM 517 C CA . LEU A 1 69 ? -7.726 3.271 11.076 1.00 90.19 69 LEU A CA 1
ATOM 518 C C . LEU A 1 69 ? -7.580 3.672 9.604 1.00 90.19 69 LEU A C 1
ATOM 520 O O . LEU A 1 69 ? -7.817 2.897 8.674 1.00 90.19 69 LEU A O 1
ATOM 524 N N . GLY A 1 70 ? -7.136 4.908 9.429 1.00 88.06 70 GLY A N 1
ATOM 525 C CA . GLY A 1 70 ? -6.782 5.601 8.202 1.00 88.06 70 GLY A CA 1
ATOM 526 C C . GLY A 1 70 ? -7.491 5.235 6.915 1.00 88.06 70 GLY A C 1
ATOM 527 O O . GLY A 1 70 ? -8.676 5.529 6.807 1.00 88.06 70 GLY A O 1
ATOM 528 N N . SER A 1 71 ? -6.798 4.649 5.924 1.00 85.19 71 SER A N 1
ATOM 529 C CA . SER A 1 71 ? -7.413 4.347 4.616 1.00 85.19 71 SER A CA 1
ATOM 530 C C . SER A 1 71 ? -8.684 3.510 4.775 1.00 85.19 71 SER A C 1
ATOM 532 O O . SER A 1 71 ? -9.694 3.807 4.153 1.00 85.19 71 SER A O 1
ATOM 534 N N . THR A 1 72 ? -8.697 2.538 5.693 1.00 87.94 72 THR A N 1
ATOM 535 C CA . THR A 1 72 ? -9.896 1.718 5.941 1.00 87.94 72 THR A CA 1
ATOM 536 C C . THR A 1 72 ? -11.019 2.513 6.609 1.00 87.94 72 THR A C 1
ATOM 538 O O . THR A 1 72 ? -12.185 2.308 6.283 1.00 87.94 72 THR A O 1
ATOM 541 N N . ALA A 1 73 ? -10.685 3.480 7.472 1.00 90.69 73 ALA A N 1
ATOM 542 C CA . ALA A 1 73 ? -11.666 4.403 8.040 1.00 90.69 73 ALA A CA 1
ATOM 543 C C . ALA A 1 73 ? -12.247 5.331 6.969 1.00 90.69 73 ALA A C 1
ATOM 545 O O . ALA A 1 73 ? -13.463 5.467 6.872 1.00 90.69 73 ALA A O 1
ATOM 546 N N . LEU A 1 74 ? -11.397 5.926 6.130 1.00 89.69 74 LEU A N 1
ATOM 547 C CA . LEU A 1 74 ? -11.831 6.812 5.054 1.00 89.69 74 LEU A CA 1
ATOM 548 C C . LEU A 1 74 ? -12.686 6.064 4.022 1.00 89.69 74 LEU A C 1
ATOM 550 O O . LEU A 1 74 ? -13.714 6.583 3.598 1.00 89.69 74 LEU A O 1
ATOM 554 N N . ALA A 1 75 ? -12.295 4.841 3.665 1.00 87.19 75 ALA A N 1
ATOM 555 C CA . ALA A 1 75 ? -13.037 3.961 2.769 1.00 87.19 75 ALA A CA 1
ATOM 556 C C . ALA A 1 75 ? -14.431 3.619 3.322 1.00 87.19 75 ALA A C 1
ATOM 558 O O . ALA A 1 75 ? -15.437 3.828 2.643 1.00 87.19 75 ALA A O 1
ATOM 559 N N . ALA A 1 76 ? -14.511 3.211 4.594 1.00 88.81 76 ALA A N 1
ATOM 560 C CA . ALA A 1 76 ? -15.785 2.920 5.252 1.00 88.81 76 ALA A CA 1
ATOM 561 C C . ALA A 1 76 ? -16.708 4.148 5.260 1.00 88.81 76 ALA A C 1
ATOM 563 O O . ALA A 1 76 ? -17.899 4.049 4.976 1.00 88.81 76 ALA A O 1
ATOM 564 N N . ILE A 1 77 ? -16.139 5.324 5.530 1.00 88.19 77 ILE A N 1
ATOM 565 C CA . ILE A 1 77 ? -16.851 6.604 5.533 1.00 88.19 77 ILE A CA 1
ATOM 566 C C . ILE A 1 77 ? -17.323 7.006 4.126 1.00 88.19 77 ILE A C 1
ATOM 568 O O . ILE A 1 77 ? -18.409 7.562 3.969 1.00 88.19 77 ILE A O 1
ATOM 572 N N . ALA A 1 78 ? -16.530 6.715 3.095 1.00 85.06 78 ALA A N 1
ATOM 573 C CA . ALA A 1 78 ? -16.872 6.964 1.697 1.00 85.06 78 ALA A CA 1
ATOM 574 C C . ALA A 1 78 ? -17.853 5.927 1.110 1.00 85.06 78 ALA A C 1
ATOM 576 O O . ALA A 1 78 ? -18.294 6.082 -0.035 1.00 85.06 78 ALA A O 1
ATOM 577 N N . GLY A 1 79 ? -18.199 4.885 1.876 1.00 85.12 79 GLY A N 1
ATOM 578 C CA . GLY A 1 79 ? -19.055 3.786 1.434 1.00 85.12 79 GLY A CA 1
ATOM 579 C C . GLY A 1 79 ? -18.412 2.941 0.335 1.00 85.12 79 GLY A C 1
ATOM 580 O O . GLY A 1 79 ? -19.110 2.485 -0.570 1.00 85.12 79 GLY A O 1
ATOM 581 N N . THR A 1 80 ? -17.086 2.802 0.353 1.00 82.12 80 THR A N 1
ATOM 582 C CA . THR A 1 80 ? -16.357 1.923 -0.567 1.00 82.12 80 THR A CA 1
ATOM 583 C C . THR A 1 80 ? -16.192 0.533 0.038 1.00 82.12 80 THR A C 1
ATOM 585 O O . THR A 1 80 ? -16.314 0.350 1.251 1.00 82.12 80 THR A O 1
ATOM 588 N N . ASP A 1 81 ? -15.958 -0.466 -0.817 1.00 75.44 81 ASP A N 1
ATOM 589 C CA . ASP A 1 81 ? -15.676 -1.814 -0.335 1.00 75.44 81 ASP A CA 1
ATOM 590 C C . ASP A 1 81 ? -14.364 -1.837 0.462 1.00 75.44 81 ASP A C 1
ATOM 592 O O . ASP A 1 81 ? -13.421 -1.087 0.192 1.00 75.44 81 ASP A O 1
ATOM 596 N N . LEU A 1 82 ? -14.334 -2.691 1.479 1.00 77.44 82 LEU A N 1
ATOM 597 C CA . LEU A 1 82 ? -13.236 -2.826 2.424 1.00 77.44 82 LEU A CA 1
ATOM 598 C C . LEU A 1 82 ? -12.550 -4.170 2.165 1.00 77.44 82 LEU A C 1
ATOM 600 O O . LEU A 1 82 ? -12.928 -5.163 2.790 1.00 77.44 82 LEU A O 1
ATOM 604 N N . PRO A 1 83 ? -11.532 -4.237 1.285 1.00 71.88 83 PRO A N 1
ATOM 605 C CA . PRO A 1 83 ? -10.804 -5.486 1.042 1.00 71.88 83 PRO A CA 1
ATOM 606 C C . PRO A 1 83 ? -10.098 -5.995 2.311 1.00 71.88 83 PRO A C 1
ATOM 608 O O . PRO A 1 83 ? -9.826 -7.186 2.469 1.00 71.88 83 PRO A O 1
ATOM 611 N N . TYR A 1 84 ? -9.814 -5.090 3.249 1.00 84.94 84 TYR A N 1
ATOM 612 C CA . TYR A 1 84 ? -9.312 -5.394 4.581 1.00 84.94 84 TYR A CA 1
ATOM 613 C C . TYR A 1 84 ? -9.668 -4.282 5.573 1.00 84.94 84 TYR A C 1
ATOM 615 O O . TYR A 1 84 ? -10.067 -3.183 5.183 1.00 84.94 84 TYR A O 1
ATOM 623 N N . LEU A 1 85 ? -9.477 -4.555 6.867 1.00 87.12 85 LEU A N 1
ATOM 624 C CA . LEU A 1 85 ? -9.629 -3.581 7.948 1.00 87.12 85 LEU A CA 1
ATOM 625 C C . LEU A 1 85 ? -8.350 -3.447 8.760 1.00 87.12 85 LEU A C 1
ATOM 627 O O . LEU A 1 85 ? -7.676 -4.438 9.048 1.00 87.12 85 LEU A O 1
ATOM 631 N N . ASN A 1 86 ? -8.074 -2.221 9.199 1.00 88.56 86 ASN A N 1
ATOM 632 C CA . ASN A 1 86 ? -7.038 -1.938 10.181 1.00 88.56 86 ASN A CA 1
ATOM 633 C C . ASN A 1 86 ? -7.673 -1.417 11.450 1.00 88.56 86 ASN A C 1
ATOM 635 O O . ASN A 1 86 ? -8.349 -0.389 11.435 1.00 88.56 86 ASN A O 1
ATOM 639 N N . LEU A 1 87 ? -7.445 -2.134 12.539 1.00 91.75 87 LEU A N 1
ATOM 640 C CA . LEU A 1 87 ? -8.097 -1.888 13.808 1.00 91.75 87 LEU A CA 1
ATOM 641 C C . LEU A 1 87 ? -7.055 -1.611 14.887 1.00 91.75 87 LEU A C 1
ATOM 643 O O . LEU A 1 87 ? -6.079 -2.347 15.022 1.00 91.75 87 LEU A O 1
ATOM 647 N N . LEU A 1 88 ? -7.291 -0.575 15.685 1.00 92.19 88 LEU A N 1
ATOM 648 C CA . LEU A 1 88 ? -6.602 -0.351 16.951 1.00 92.19 88 LEU A CA 1
ATOM 649 C C . LEU A 1 88 ? -7.502 -0.821 18.087 1.00 92.19 88 LEU A C 1
ATOM 651 O O . LEU A 1 88 ? -8.651 -0.386 18.183 1.00 92.19 88 LEU A O 1
ATOM 655 N N . ILE A 1 89 ? -6.950 -1.642 18.972 1.00 94.12 89 ILE A N 1
ATOM 656 C CA . ILE A 1 89 ? -7.581 -2.028 20.233 1.00 94.12 89 ILE A CA 1
ATOM 657 C C . ILE A 1 89 ? -6.669 -1.704 21.414 1.00 94.12 89 ILE A C 1
ATOM 659 O O . ILE A 1 89 ? -5.450 -1.668 21.271 1.00 94.12 89 ILE A O 1
ATOM 663 N N . ASP A 1 90 ? -7.259 -1.515 22.593 1.00 92.50 90 ASP A N 1
ATOM 664 C CA . ASP A 1 90 ? -6.536 -1.463 23.873 1.00 92.50 90 ASP A CA 1
ATOM 665 C C . ASP A 1 90 ? -7.089 -2.547 24.801 1.00 92.50 90 ASP A C 1
ATOM 667 O O . ASP A 1 90 ? -8.119 -2.352 25.460 1.00 92.50 90 ASP A O 1
ATOM 671 N N . THR A 1 91 ? -6.413 -3.698 24.836 1.00 93.69 91 THR A N 1
ATOM 672 C CA . THR A 1 91 ? -6.736 -4.802 25.742 1.00 93.69 91 THR A CA 1
ATOM 673 C C . THR A 1 91 ? -5.520 -5.298 26.519 1.00 93.69 91 THR A C 1
ATOM 675 O O . THR A 1 91 ? -4.420 -5.475 25.993 1.00 93.69 91 THR A O 1
ATOM 678 N N . LYS A 1 92 ? -5.745 -5.592 27.804 1.00 92.69 92 LYS A N 1
ATOM 679 C CA . LYS A 1 92 ? -4.786 -6.314 28.658 1.00 92.69 92 LYS A CA 1
ATOM 680 C C . LYS A 1 92 ? -4.909 -7.836 28.525 1.00 92.69 92 LYS A C 1
ATOM 682 O O . LYS A 1 92 ? -4.034 -8.544 29.005 1.00 92.69 92 LYS A O 1
ATOM 687 N N . LYS A 1 93 ? -5.984 -8.319 27.896 1.00 92.75 93 LYS A N 1
ATOM 688 C CA . LYS A 1 93 ? -6.365 -9.732 27.774 1.00 92.75 93 LYS A CA 1
ATOM 689 C C . LYS A 1 93 ? -6.261 -10.206 26.323 1.00 92.75 93 LYS A C 1
ATOM 691 O O . LYS A 1 93 ? -7.183 -10.787 25.757 1.00 92.75 93 LYS A O 1
ATOM 696 N N . LEU A 1 94 ? -5.149 -9.856 25.671 1.00 91.69 94 LEU A N 1
ATOM 697 C CA . LEU A 1 94 ? -4.928 -10.204 24.267 1.00 91.69 94 LEU A CA 1
ATOM 698 C C . LEU A 1 94 ? -4.914 -11.729 24.027 1.00 91.69 94 LEU A C 1
ATOM 700 O O . LEU A 1 94 ? -5.469 -12.144 23.012 1.00 91.69 94 LEU A O 1
ATOM 704 N N . PRO A 1 95 ? -4.315 -12.573 24.897 1.00 92.25 95 PRO A N 1
ATOM 705 C CA . PRO A 1 95 ? -4.388 -14.028 24.739 1.00 92.25 95 PRO A CA 1
ATOM 706 C C . PRO A 1 95 ? -5.823 -14.565 24.753 1.00 92.25 95 PRO A C 1
ATOM 708 O O . PRO A 1 95 ? -6.186 -15.353 23.887 1.00 92.25 95 PRO A O 1
ATOM 711 N N . GLU A 1 96 ? -6.652 -14.096 25.683 1.00 95.12 96 GLU A N 1
ATOM 712 C CA . GLU A 1 96 ? -8.052 -14.500 25.795 1.00 95.12 96 GLU A CA 1
ATOM 713 C C . GLU A 1 96 ? -8.855 -14.031 24.582 1.00 95.12 96 GLU A C 1
ATOM 715 O O . GLU A 1 96 ? -9.615 -14.805 24.014 1.00 95.12 96 GLU A O 1
ATOM 720 N N . LEU A 1 97 ? -8.621 -12.801 24.114 1.00 94.69 97 LEU A N 1
ATOM 721 C CA . LEU A 1 97 ? -9.248 -12.299 22.893 1.00 94.69 97 LEU A CA 1
ATOM 722 C C . LEU A 1 97 ? -8.873 -13.136 21.660 1.00 94.69 97 LEU A C 1
ATOM 724 O O . LEU A 1 97 ? -9.726 -13.385 20.812 1.00 94.69 97 LEU A O 1
ATOM 728 N N . LYS A 1 98 ? -7.618 -13.595 21.549 1.00 92.94 98 LYS A N 1
ATOM 729 C CA . LYS A 1 98 ? -7.198 -14.496 20.461 1.00 92.94 98 LYS A CA 1
ATOM 730 C C . LYS A 1 98 ? -7.966 -15.816 20.502 1.00 92.94 98 LYS A C 1
ATOM 732 O O . LYS A 1 98 ? -8.372 -16.287 19.444 1.00 92.94 98 LYS A O 1
ATOM 737 N N . GLN A 1 99 ? -8.187 -16.372 21.694 1.00 94.50 99 GLN A N 1
ATOM 738 C CA . GLN A 1 99 ? -8.999 -17.577 21.860 1.00 94.50 99 GLN A CA 1
ATOM 739 C C . GLN A 1 99 ? -10.455 -17.319 21.457 1.00 94.50 99 GLN A C 1
ATOM 741 O O . GLN A 1 99 ? -10.985 -18.052 20.635 1.00 94.50 99 GLN A O 1
ATOM 746 N N . THR A 1 100 ? -11.063 -16.226 21.927 1.00 95.38 100 THR A N 1
ATOM 747 C CA . THR A 1 100 ? -12.435 -15.851 21.550 1.00 95.38 100 THR A CA 1
ATOM 748 C C . THR A 1 100 ? -12.595 -15.684 20.038 1.00 95.38 100 THR A C 1
ATOM 750 O O . THR A 1 100 ? -13.579 -16.142 19.466 1.00 95.38 100 THR A O 1
ATOM 753 N N . LEU A 1 101 ? -11.633 -15.041 19.368 1.00 95.12 101 LEU A N 1
ATOM 754 C CA . LEU A 1 101 ? -11.643 -14.896 17.910 1.00 95.12 101 LEU A CA 1
ATOM 755 C C . LEU A 1 101 ? -11.519 -16.255 17.206 1.00 95.12 101 LEU A C 1
ATOM 757 O O . LEU A 1 101 ? -12.195 -16.491 16.207 1.00 95.12 101 LEU A O 1
ATOM 761 N N . PHE A 1 102 ? -10.673 -17.146 17.723 1.00 94.69 102 PHE A N 1
ATOM 762 C CA . PHE A 1 102 ? -10.529 -18.499 17.193 1.00 94.69 102 PHE A CA 1
ATOM 763 C C . PHE A 1 102 ? -11.826 -19.304 17.340 1.00 94.69 102 PHE A C 1
ATOM 765 O O . PHE A 1 102 ? -12.300 -19.872 16.360 1.00 94.69 102 PHE A O 1
ATOM 772 N N . ASP A 1 103 ? -12.444 -19.271 18.521 1.00 96.38 103 ASP A N 1
ATOM 773 C CA . ASP A 1 103 ? -13.710 -19.954 18.807 1.00 96.38 103 ASP A CA 1
ATOM 774 C C . ASP A 1 103 ? -14.871 -19.382 17.976 1.00 96.38 103 ASP A C 1
ATOM 776 O O . ASP A 1 103 ? -15.790 -20.108 17.602 1.00 96.38 103 ASP A O 1
ATOM 780 N N . PHE A 1 104 ? -14.812 -18.091 17.635 1.00 96.00 104 PHE A N 1
ATOM 781 C CA . PHE A 1 104 ? -15.751 -17.451 16.713 1.00 96.00 104 PHE A CA 1
ATOM 782 C C . PHE A 1 104 ? -15.613 -17.948 15.261 1.00 96.00 104 PHE A C 1
ATOM 784 O O . PHE A 1 104 ? -16.535 -17.784 14.465 1.00 96.00 104 PHE A O 1
ATOM 791 N N . GLY A 1 105 ? -14.487 -18.574 14.904 1.00 95.56 105 GLY A N 1
ATOM 792 C CA . GLY A 1 105 ? -14.264 -19.158 13.581 1.00 95.56 105 GLY A CA 1
ATOM 793 C C . GLY A 1 105 ? -13.481 -18.269 12.614 1.00 95.56 105 GLY A C 1
ATOM 794 O O . GLY A 1 105 ? -13.633 -18.400 11.398 1.00 95.56 105 GLY A O 1
ATOM 795 N N . VAL A 1 106 ? -12.638 -17.355 13.109 1.00 94.44 106 VAL A N 1
ATOM 796 C CA . VAL A 1 106 ? -11.682 -16.659 12.230 1.00 94.44 106 VAL A CA 1
ATOM 797 C C . VAL A 1 106 ? -10.548 -17.599 11.816 1.00 94.44 106 VAL A C 1
ATOM 799 O O . VAL A 1 106 ? -10.117 -18.456 12.584 1.00 94.44 106 VAL A O 1
ATOM 802 N N . THR A 1 107 ? -9.991 -17.396 10.623 1.00 91.62 107 THR A N 1
ATOM 803 C CA . THR A 1 107 ? -8.776 -18.101 10.194 1.00 91.62 107 THR A CA 1
ATOM 804 C C . THR A 1 107 ? -7.547 -17.267 10.564 1.00 91.62 107 THR A C 1
ATOM 806 O O . THR A 1 107 ? -7.348 -16.198 9.977 1.00 91.62 107 THR A O 1
ATOM 809 N N . PRO A 1 108 ? -6.709 -17.694 11.526 1.00 88.12 108 PRO A N 1
ATOM 810 C CA . PRO A 1 108 ? -5.522 -16.939 11.906 1.00 88.12 108 PRO A CA 1
ATOM 811 C C . PRO A 1 108 ? -4.498 -16.916 10.766 1.00 88.12 108 PRO A C 1
ATOM 813 O O . PRO A 1 108 ? -4.272 -17.915 10.086 1.00 88.12 108 PRO A O 1
ATOM 816 N N . VAL A 1 109 ? -3.828 -15.778 10.592 1.00 81.50 109 VAL A N 1
ATOM 817 C CA . VAL A 1 109 ? -2.726 -15.621 9.636 1.00 81.50 109 VAL A CA 1
ATOM 818 C C . VAL A 1 109 ? -1.430 -15.483 10.421 1.00 81.50 109 VAL A C 1
ATOM 820 O O . VAL A 1 109 ? -1.307 -14.616 11.285 1.00 81.50 109 VAL A O 1
ATOM 823 N N . SER A 1 110 ? -0.446 -16.333 10.120 1.00 75.12 110 SER A N 1
ATOM 824 C CA . SER A 1 110 ? 0.854 -16.278 10.791 1.00 75.12 110 SER A CA 1
ATOM 825 C C . SER A 1 110 ? 1.575 -14.963 10.493 1.00 75.12 110 SER A C 1
ATOM 827 O O . SER A 1 110 ? 1.774 -14.584 9.339 1.00 75.12 110 SER A O 1
ATOM 829 N N . THR A 1 111 ? 2.000 -14.282 11.555 1.00 67.69 111 THR A N 1
ATOM 830 C CA . THR A 1 111 ? 2.719 -13.004 11.507 1.00 67.69 111 THR A CA 1
ATOM 831 C C . THR A 1 111 ? 3.983 -13.061 12.360 1.00 67.69 111 THR A C 1
ATOM 833 O O . THR A 1 111 ? 4.264 -12.136 13.116 1.00 67.69 111 THR A O 1
ATOM 836 N N . ALA A 1 112 ? 4.737 -14.161 12.274 1.00 64.19 112 ALA A N 1
ATOM 837 C CA . ALA A 1 112 ? 5.890 -14.447 13.140 1.00 64.19 112 ALA A CA 1
ATOM 838 C C . ALA A 1 112 ? 6.986 -13.358 13.139 1.00 64.19 112 ALA A C 1
ATOM 840 O O . ALA A 1 112 ? 7.766 -13.264 14.082 1.00 64.19 112 ALA A O 1
ATOM 841 N N . ASP A 1 113 ? 7.042 -12.531 12.093 1.00 59.88 113 ASP A N 1
ATOM 842 C CA . ASP A 1 113 ? 7.984 -11.413 11.968 1.00 59.88 113 ASP A CA 1
ATOM 843 C C . ASP A 1 113 ? 7.460 -10.078 12.538 1.00 59.88 113 ASP A C 1
ATOM 845 O O . ASP A 1 113 ? 8.186 -9.081 12.515 1.00 59.88 113 ASP A O 1
ATOM 849 N N . LEU A 1 114 ? 6.212 -10.026 13.012 1.00 68.25 114 LEU A N 1
ATOM 850 C CA . LEU A 1 114 ? 5.575 -8.821 13.547 1.00 68.25 114 LEU A CA 1
ATOM 851 C C . LEU A 1 114 ? 5.520 -8.855 15.081 1.00 68.25 114 LEU A C 1
ATOM 853 O O . LEU A 1 114 ? 5.733 -9.885 15.716 1.00 68.25 114 LEU A O 1
ATOM 857 N N . SER A 1 115 ? 5.257 -7.693 15.683 1.00 70.94 115 SER A N 1
ATOM 858 C CA . SER A 1 115 ? 5.129 -7.560 17.139 1.00 70.94 115 SER A CA 1
ATOM 859 C C . SER A 1 115 ? 4.070 -8.515 17.697 1.00 70.94 115 SER A C 1
ATOM 861 O O . SER A 1 115 ? 3.034 -8.725 17.073 1.00 70.94 115 SER A O 1
ATOM 863 N N . ALA A 1 116 ? 4.269 -9.013 18.921 1.00 76.88 116 ALA A N 1
ATOM 864 C CA . ALA A 1 116 ? 3.276 -9.826 19.631 1.00 76.88 116 ALA A CA 1
ATOM 865 C C . ALA A 1 116 ? 1.927 -9.102 19.841 1.00 76.88 116 ALA A C 1
ATOM 867 O O . ALA A 1 116 ? 0.896 -9.751 20.040 1.00 76.88 116 ALA A O 1
ATOM 868 N N . ASN A 1 117 ? 1.947 -7.767 19.766 1.00 83.06 117 ASN A N 1
ATOM 869 C CA . ASN A 1 117 ? 0.773 -6.898 19.821 1.00 83.06 117 ASN A CA 1
ATOM 870 C C . ASN A 1 117 ? 0.005 -6.824 18.496 1.00 83.06 117 ASN A C 1
ATOM 872 O O . ASN A 1 117 ? -1.047 -6.195 18.445 1.00 83.06 117 ASN A O 1
ATOM 876 N N . PHE A 1 118 ? 0.523 -7.419 17.426 1.00 84.69 118 PHE A N 1
ATOM 877 C CA . PHE A 1 118 ? -0.141 -7.480 16.137 1.00 84.69 118 PHE A CA 1
ATOM 878 C C . PHE A 1 118 ? -0.830 -8.831 15.959 1.00 84.69 118 PHE A C 1
ATOM 880 O O . PHE A 1 118 ? -0.245 -9.885 16.217 1.00 84.69 118 PHE A O 1
ATOM 887 N N . VAL A 1 119 ? -2.078 -8.797 15.507 1.00 85.94 119 VAL A N 1
ATOM 888 C CA . VAL A 1 119 ? -2.875 -9.980 15.194 1.00 85.94 119 VAL A CA 1
ATOM 889 C C . VAL A 1 119 ? -3.441 -9.809 13.797 1.00 85.94 119 VAL A C 1
ATOM 891 O O . VAL A 1 119 ? -4.004 -8.765 13.481 1.00 85.94 119 VAL A O 1
ATOM 894 N N . ARG A 1 120 ? -3.310 -10.840 12.962 1.00 87.69 120 ARG A N 1
ATOM 895 C CA . ARG A 1 120 ? -3.946 -10.882 11.648 1.00 87.69 120 ARG A CA 1
ATOM 896 C C . ARG A 1 120 ? -4.785 -12.137 11.508 1.00 87.69 120 ARG A C 1
ATOM 898 O O . ARG A 1 120 ? -4.352 -13.222 11.893 1.00 87.69 120 ARG A O 1
ATOM 905 N N . PHE A 1 121 ? -5.967 -11.984 10.935 1.00 87.94 121 PHE A N 1
ATOM 906 C CA . PHE A 1 121 ? -6.861 -13.093 10.627 1.00 87.94 121 PHE A CA 1
ATOM 907 C C . PHE A 1 121 ? -7.733 -12.770 9.414 1.00 87.94 121 PHE A C 1
ATOM 909 O O . PHE A 1 121 ? -7.789 -11.624 8.965 1.00 87.94 121 PHE A O 1
ATOM 916 N N . VAL A 1 122 ? -8.389 -13.793 8.876 1.00 86.44 122 VAL A N 1
ATOM 917 C CA . VAL A 1 122 ? -9.371 -13.690 7.794 1.00 86.44 122 VAL A CA 1
ATOM 918 C C . VAL A 1 122 ? -10.726 -14.172 8.298 1.00 86.44 122 VAL A C 1
ATOM 920 O O . VAL A 1 122 ? -10.805 -15.160 9.031 1.00 86.44 122 VAL A O 1
ATOM 923 N N . HIS A 1 123 ? -11.787 -13.476 7.903 1.00 88.19 123 HIS A N 1
ATOM 924 C CA . HIS A 1 123 ? -13.170 -13.872 8.148 1.00 88.19 123 HIS A CA 1
ATOM 925 C C . HIS A 1 123 ? -14.032 -13.422 6.961 1.00 88.19 123 HIS A C 1
ATOM 927 O O . HIS A 1 123 ? -13.937 -12.263 6.565 1.00 88.19 123 HIS A O 1
ATOM 933 N N . HIS A 1 124 ? -14.813 -14.340 6.375 1.00 84.88 124 HIS A N 1
ATOM 934 C CA . HIS A 1 124 ? -15.606 -14.114 5.153 1.00 84.88 124 HIS A CA 1
ATOM 935 C C . HIS A 1 124 ? -14.823 -13.388 4.043 1.00 84.88 124 HIS A C 1
ATOM 937 O O . HIS A 1 124 ? -15.216 -12.321 3.584 1.00 84.88 124 HIS A O 1
ATOM 943 N N . ASP A 1 125 ? -13.666 -13.950 3.673 1.00 77.75 125 ASP A N 1
ATOM 944 C CA . ASP A 1 125 ? -12.755 -13.443 2.631 1.00 77.75 125 ASP A CA 1
ATOM 945 C C . ASP A 1 125 ? -12.146 -12.056 2.886 1.00 77.75 125 ASP A C 1
ATOM 947 O O . ASP A 1 125 ? -11.390 -11.537 2.065 1.00 77.75 125 ASP A O 1
ATOM 951 N N . ARG A 1 126 ? -12.388 -11.475 4.063 1.00 82.06 126 ARG A N 1
ATOM 952 C CA . ARG A 1 126 ? -11.851 -10.176 4.455 1.00 82.06 126 ARG A CA 1
ATOM 953 C C . ARG A 1 126 ? -10.731 -10.328 5.469 1.00 82.06 126 ARG A C 1
ATOM 955 O O . ARG A 1 126 ? -10.861 -11.040 6.467 1.00 82.06 126 ARG A O 1
ATOM 962 N N . ALA A 1 127 ? -9.620 -9.638 5.230 1.00 85.62 127 ALA A N 1
ATOM 963 C CA . ALA A 1 127 ? -8.500 -9.620 6.162 1.00 85.62 127 ALA A CA 1
ATOM 964 C C . ALA A 1 127 ? -8.691 -8.546 7.243 1.00 85.62 127 ALA A C 1
ATOM 966 O O . ALA A 1 127 ? -9.029 -7.400 6.958 1.00 85.62 127 ALA A O 1
ATOM 967 N N . TYR A 1 128 ? -8.393 -8.905 8.486 1.00 88.12 128 TYR A N 1
ATOM 968 C CA . TYR A 1 128 ? -8.412 -8.011 9.635 1.00 88.12 128 TYR A CA 1
ATOM 969 C C . TYR A 1 128 ? -7.003 -7.920 10.203 1.00 88.12 128 TYR A C 1
ATOM 971 O O . TYR A 1 128 ? -6.408 -8.928 10.590 1.00 88.12 128 TYR A O 1
ATOM 979 N N . ASN A 1 129 ? -6.471 -6.705 10.254 1.00 88.19 129 ASN A N 1
ATOM 980 C CA . ASN A 1 129 ? -5.188 -6.395 10.858 1.00 88.19 129 ASN A CA 1
ATOM 981 C C . ASN A 1 129 ? -5.457 -5.627 12.155 1.00 88.19 129 ASN A C 1
ATOM 983 O O . ASN A 1 129 ? -5.959 -4.505 12.124 1.00 88.19 129 ASN A O 1
ATOM 987 N N . VAL A 1 130 ? -5.127 -6.220 13.296 1.00 89.75 130 VAL A N 1
ATOM 988 C CA . VAL A 1 130 ? -5.447 -5.681 14.618 1.00 89.75 130 VAL A CA 1
ATOM 989 C C . VAL A 1 130 ? -4.161 -5.367 15.372 1.00 89.75 130 VAL A C 1
ATOM 991 O O . VAL A 1 130 ? -3.346 -6.253 15.631 1.00 89.75 130 VAL A O 1
ATOM 994 N N . LEU A 1 131 ? -3.985 -4.104 15.748 1.00 89.12 131 LEU A N 1
ATOM 995 C CA . LEU A 1 131 ? -2.901 -3.636 16.600 1.00 89.12 131 LEU A CA 1
ATOM 996 C C . LEU A 1 131 ? -3.420 -3.406 18.019 1.00 89.12 131 LEU A C 1
ATOM 998 O O . LEU A 1 131 ? -4.296 -2.576 18.242 1.00 89.12 131 LEU A O 1
ATOM 1002 N N . ASN A 1 132 ? -2.843 -4.116 18.984 1.00 90.50 132 ASN A N 1
ATOM 1003 C CA . ASN A 1 132 ? -3.100 -3.904 20.401 1.00 90.50 132 ASN A CA 1
ATOM 1004 C C . ASN A 1 132 ? -2.131 -2.869 20.979 1.00 90.50 132 ASN A C 1
ATOM 1006 O O . ASN A 1 132 ? -0.968 -3.168 21.263 1.00 90.50 132 ASN A O 1
ATOM 1010 N N . MET A 1 133 ? -2.600 -1.639 21.138 1.00 87.38 133 MET A N 1
ATOM 1011 C CA . MET A 1 133 ? -1.817 -0.526 21.653 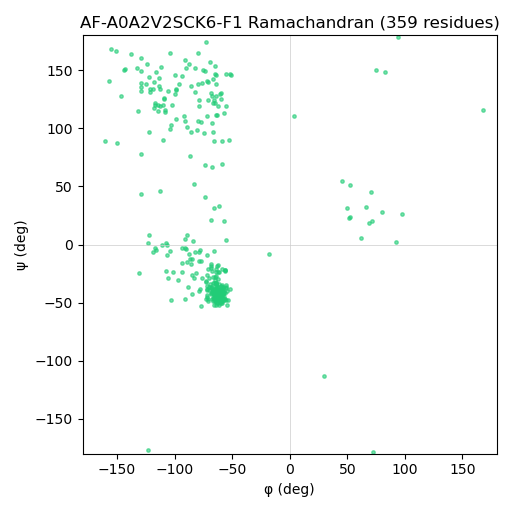1.00 87.38 133 MET A CA 1
ATOM 1012 C C . MET A 1 133 ? -2.756 0.526 22.238 1.00 87.38 133 MET A C 1
ATOM 1014 O O . MET A 1 133 ? -3.811 0.814 21.678 1.00 87.38 133 MET A O 1
ATOM 1018 N N . ASN A 1 134 ? -2.372 1.137 23.360 1.00 86.12 134 ASN A N 1
ATOM 1019 C CA . ASN A 1 134 ? -3.161 2.245 23.886 1.00 86.12 134 ASN A CA 1
ATOM 1020 C C . ASN A 1 134 ? -3.145 3.439 22.914 1.00 86.12 134 ASN A C 1
ATOM 1022 O O . ASN A 1 134 ? -2.198 3.634 22.147 1.00 86.12 134 ASN A O 1
ATOM 1026 N N . PHE A 1 135 ? -4.202 4.244 22.986 1.00 83.88 135 PHE A N 1
ATOM 1027 C CA . PHE A 1 135 ? -4.415 5.379 22.095 1.00 83.88 135 PHE A CA 1
ATOM 1028 C C . PHE A 1 135 ? -3.223 6.347 22.083 1.00 83.88 135 PHE A C 1
ATOM 1030 O O . PHE A 1 135 ? -2.676 6.625 21.021 1.00 83.88 135 PHE A O 1
ATOM 1037 N N . ASP A 1 136 ? -2.756 6.800 23.249 1.00 81.75 136 ASP A N 1
ATOM 1038 C CA . ASP A 1 136 ? -1.685 7.802 23.329 1.00 81.75 136 ASP A CA 1
ATOM 1039 C C . ASP A 1 136 ? -0.372 7.320 22.695 1.00 81.75 136 ASP A C 1
ATOM 1041 O O . ASP A 1 136 ? 0.316 8.090 22.027 1.00 81.75 136 ASP A O 1
ATOM 1045 N N . THR A 1 137 ? -0.034 6.038 22.860 1.00 80.06 137 THR A N 1
ATOM 1046 C CA . THR A 1 137 ? 1.170 5.438 22.261 1.00 80.06 137 THR A CA 1
ATOM 1047 C C . THR A 1 137 ? 1.033 5.347 20.747 1.00 80.06 137 THR A C 1
ATOM 1049 O O . THR A 1 137 ? 1.984 5.653 20.029 1.00 80.06 137 THR A O 1
ATOM 1052 N N . TYR A 1 138 ? -0.149 4.965 20.255 1.00 82.31 138 TYR A N 1
ATOM 1053 C CA . TYR A 1 138 ? -0.421 4.912 18.822 1.00 82.31 138 TYR A CA 1
ATOM 1054 C C . TYR A 1 138 ? -0.272 6.294 18.185 1.00 82.31 138 TYR A C 1
ATOM 1056 O O . TYR A 1 138 ? 0.411 6.447 17.173 1.00 82.31 138 TYR A O 1
ATOM 1064 N N . VAL A 1 139 ? -0.844 7.323 18.809 1.00 79.69 139 VAL A N 1
ATOM 1065 C CA . VAL A 1 139 ? -0.767 8.668 18.250 1.00 79.69 139 VAL A CA 1
ATOM 1066 C C . VAL A 1 139 ? 0.657 9.242 18.343 1.00 79.69 139 VAL A C 1
ATOM 1068 O O . VAL A 1 139 ? 1.137 9.809 17.367 1.00 79.69 139 VAL A O 1
ATOM 1071 N N . GLN A 1 140 ? 1.392 9.006 19.438 1.00 77.50 140 GLN A N 1
ATOM 1072 C CA . GLN A 1 140 ? 2.821 9.360 19.524 1.00 77.50 140 GLN A CA 1
ATOM 1073 C C . GLN A 1 140 ? 3.658 8.697 18.424 1.00 77.50 140 GLN A C 1
ATOM 1075 O O . GLN A 1 140 ? 4.561 9.316 17.857 1.00 77.50 140 GLN A O 1
ATOM 1080 N N . ALA A 1 141 ? 3.369 7.433 18.115 1.00 76.56 141 ALA A N 1
ATOM 1081 C CA . ALA A 1 141 ? 4.041 6.720 17.042 1.00 76.56 141 ALA A CA 1
ATOM 1082 C C . ALA A 1 141 ? 3.720 7.301 15.663 1.00 76.56 141 ALA A C 1
ATOM 1084 O O . ALA A 1 141 ? 4.617 7.405 14.825 1.00 76.56 141 ALA A O 1
ATOM 1085 N N . ASN A 1 142 ? 2.468 7.698 15.434 1.00 77.44 142 ASN A N 1
ATOM 1086 C CA . ASN A 1 142 ? 2.065 8.347 14.194 1.00 77.44 142 ASN A CA 1
ATOM 1087 C C . ASN A 1 142 ? 2.731 9.719 14.029 1.00 77.44 142 ASN A C 1
ATOM 1089 O O . ASN A 1 142 ? 3.253 10.005 12.953 1.00 77.44 142 ASN A O 1
ATOM 1093 N N . ASP A 1 143 ? 2.793 10.530 15.086 1.00 76.88 143 ASP A N 1
ATOM 1094 C CA . ASP A 1 143 ? 3.496 11.819 15.071 1.00 76.88 143 ASP A CA 1
ATOM 1095 C C . ASP A 1 143 ? 4.980 11.634 14.727 1.00 76.88 143 ASP A C 1
ATOM 1097 O O . ASP A 1 143 ? 5.516 12.310 13.847 1.00 76.88 143 ASP A O 1
ATOM 1101 N N . PHE A 1 144 ? 5.642 10.660 15.358 1.00 76.44 144 PHE A N 1
ATOM 1102 C CA . PHE A 1 144 ? 7.024 10.313 15.032 1.00 76.44 144 PHE A CA 1
ATOM 1103 C C . PHE A 1 144 ? 7.168 9.847 13.575 1.00 76.44 144 PHE A C 1
ATOM 1105 O O . PHE A 1 144 ? 8.092 10.264 12.874 1.00 76.44 144 PHE A O 1
ATOM 1112 N N . GLY A 1 145 ? 6.244 9.008 13.097 1.00 75.31 145 GLY A N 1
ATOM 1113 C CA . GLY A 1 145 ? 6.190 8.566 11.705 1.00 75.31 145 GLY A CA 1
ATOM 1114 C C . GLY A 1 145 ? 6.046 9.732 10.726 1.00 75.31 145 GLY A C 1
ATOM 1115 O O . GLY A 1 145 ? 6.711 9.749 9.690 1.00 75.31 145 GLY A O 1
ATOM 1116 N N . MET A 1 146 ? 5.248 10.742 11.075 1.00 77.19 146 MET A N 1
ATOM 1117 C CA . MET A 1 146 ? 5.111 11.976 10.304 1.00 77.19 146 MET A CA 1
ATOM 1118 C C . MET A 1 146 ? 6.427 12.758 10.259 1.00 77.19 146 MET A C 1
ATOM 1120 O O . MET A 1 146 ? 6.907 13.064 9.169 1.00 77.19 146 MET A O 1
ATOM 1124 N N . GLU A 1 147 ? 7.039 13.030 11.423 1.00 78.06 147 GLU A N 1
ATOM 1125 C CA . GLU A 1 147 ? 8.306 13.774 11.549 1.00 78.06 147 GLU A CA 1
ATOM 1126 C C . GLU A 1 147 ? 9.434 13.137 10.723 1.00 78.06 147 GLU A C 1
ATOM 1128 O O . GLU A 1 147 ? 10.283 13.829 10.146 1.00 78.06 147 GLU A O 1
ATOM 1133 N N . LYS A 1 148 ? 9.451 11.802 10.669 1.00 74.06 148 LYS A N 1
ATOM 1134 C CA . LYS A 1 148 ? 10.435 11.023 9.913 1.00 74.06 148 LYS A CA 1
ATOM 1135 C C . LYS A 1 148 ? 10.116 10.879 8.432 1.00 74.06 148 LYS A C 1
ATOM 1137 O O . LYS A 1 148 ? 10.979 10.412 7.696 1.00 74.06 148 LYS A O 1
ATOM 1142 N N . GLY A 1 149 ? 8.955 11.340 7.977 1.00 71.06 149 GLY A N 1
ATOM 1143 C CA . GLY A 1 149 ? 8.611 11.262 6.565 1.00 71.06 149 GLY A CA 1
ATOM 1144 C C . GLY A 1 149 ? 8.107 9.891 6.131 1.00 71.06 149 GLY A C 1
ATOM 1145 O O . GLY A 1 149 ? 8.309 9.522 4.981 1.00 71.06 149 GLY A O 1
ATOM 1146 N N . PHE A 1 150 ? 7.504 9.128 7.042 1.00 69.12 150 PHE A N 1
ATOM 1147 C CA . PHE A 1 150 ? 6.966 7.800 6.758 1.00 69.12 150 PHE A CA 1
ATOM 1148 C C . PHE A 1 150 ? 5.438 7.757 6.669 1.00 69.12 150 PHE A C 1
ATOM 1150 O O . PHE A 1 150 ? 4.885 6.916 5.966 1.00 69.12 150 PHE A O 1
ATOM 1157 N N . LEU A 1 151 ? 4.753 8.651 7.390 1.00 70.44 151 LEU A N 1
ATOM 1158 C CA . LEU A 1 151 ? 3.311 8.874 7.273 1.00 70.44 151 LEU A CA 1
ATOM 1159 C C . LEU A 1 151 ? 3.079 10.225 6.610 1.00 70.44 151 LEU A C 1
ATOM 1161 O O . LEU A 1 151 ? 3.652 11.242 7.009 1.00 70.44 151 LEU A O 1
ATOM 1165 N N . LEU A 1 152 ? 2.304 10.211 5.534 1.00 77.38 152 LEU A N 1
ATOM 1166 C CA . LEU A 1 152 ? 2.481 11.190 4.463 1.00 77.38 152 LEU A CA 1
ATOM 1167 C C . LEU A 1 152 ? 1.175 11.839 4.056 1.00 77.38 152 LEU A C 1
ATOM 1169 O O . LEU A 1 152 ? 1.189 12.966 3.560 1.00 77.38 152 LEU A O 1
ATOM 1173 N N . PHE A 1 153 ? 0.062 11.150 4.296 1.00 86.31 153 PHE A N 1
ATOM 1174 C CA . PHE A 1 153 ? -1.254 11.592 3.890 1.00 86.31 153 PHE A CA 1
ATOM 1175 C C . PHE A 1 153 ? -2.151 11.862 5.092 1.00 86.31 153 PHE A C 1
ATOM 1177 O O . PHE A 1 153 ? -2.040 11.209 6.128 1.00 86.31 153 PHE A O 1
ATOM 1184 N N . ALA A 1 154 ? -3.066 12.819 4.946 1.00 87.50 154 ALA A N 1
ATOM 1185 C CA . ALA A 1 154 ? -3.998 13.208 6.003 1.00 87.50 154 ALA A CA 1
ATOM 1186 C C . ALA A 1 154 ? -4.818 12.017 6.505 1.00 87.50 154 ALA A C 1
ATOM 1188 O O . ALA A 1 154 ? -4.970 11.823 7.713 1.00 87.50 154 ALA A O 1
ATOM 1189 N N . HIS A 1 155 ? -5.282 11.173 5.576 1.00 87.50 155 HIS A N 1
ATOM 1190 C CA . HIS A 1 155 ? -6.049 9.984 5.916 1.00 87.50 155 HIS A CA 1
ATOM 1191 C C . HIS A 1 155 ? -5.245 8.996 6.744 1.00 87.50 155 HIS A C 1
ATOM 1193 O O . HIS A 1 155 ? -5.860 8.211 7.444 1.00 87.50 155 HIS A O 1
ATOM 1199 N N . ASN A 1 156 ? -3.908 9.056 6.777 1.00 84.69 156 ASN A N 1
ATOM 1200 C CA . ASN A 1 156 ? -3.142 8.128 7.599 1.00 84.69 156 ASN A CA 1
ATOM 1201 C C . ASN A 1 156 ? -3.401 8.273 9.106 1.00 84.69 156 ASN A C 1
ATOM 1203 O O . ASN A 1 156 ? -3.167 7.323 9.849 1.00 84.69 156 ASN A O 1
ATOM 1207 N N . PHE A 1 157 ? -3.914 9.425 9.534 1.00 85.06 157 PHE A N 1
ATOM 1208 C CA . PHE A 1 157 ? -4.161 9.776 10.933 1.00 85.06 157 PHE A CA 1
ATOM 1209 C C . PHE A 1 157 ? -5.646 9.749 11.297 1.00 85.06 157 PHE A C 1
ATOM 1211 O O . PHE A 1 157 ? -6.004 10.035 12.439 1.00 85.06 157 PHE A O 1
ATOM 1218 N N . LEU A 1 158 ? -6.510 9.435 10.331 1.00 88.06 158 LEU A N 1
ATOM 1219 C CA . LEU A 1 158 ? -7.939 9.326 10.556 1.00 88.06 158 LEU A CA 1
ATOM 1220 C C . LEU A 1 158 ? -8.221 8.104 11.434 1.00 88.06 158 LEU A C 1
ATOM 1222 O O . LEU A 1 158 ? -7.751 7.000 11.157 1.00 88.06 158 LEU A O 1
ATOM 1226 N N . MET A 1 159 ? -9.009 8.296 12.485 1.00 90.94 159 MET A N 1
ATOM 1227 C CA . MET A 1 159 ? -9.457 7.210 13.354 1.00 90.94 159 MET A CA 1
ATOM 1228 C C . MET A 1 159 ? -10.965 7.289 13.519 1.00 90.94 159 MET A C 1
ATOM 1230 O O . MET A 1 159 ? -11.501 8.364 13.773 1.00 90.94 159 MET A O 1
ATOM 1234 N N . TYR A 1 160 ? -11.651 6.159 13.428 1.00 91.94 160 TYR A N 1
ATOM 1235 C CA . TYR A 1 160 ? -13.095 6.084 13.618 1.00 91.94 160 TYR A CA 1
ATOM 1236 C C . TYR A 1 160 ? -13.435 5.185 14.806 1.00 91.94 160 TYR A C 1
ATOM 1238 O O . TYR A 1 160 ? -13.112 4.000 14.783 1.00 91.94 160 TYR A O 1
ATOM 1246 N N . SER A 1 161 ? -14.063 5.740 15.848 1.00 92.44 161 SER A N 1
ATOM 1247 C CA . SER A 1 161 ? -14.567 4.959 16.986 1.00 92.44 161 SER A CA 1
ATOM 1248 C C . SER A 1 161 ? -15.789 4.173 16.534 1.00 92.44 161 SER A C 1
ATOM 1250 O O . SER A 1 161 ? -16.845 4.758 16.294 1.00 92.44 161 SER A O 1
ATOM 1252 N N . MET A 1 162 ? -15.659 2.849 16.439 1.00 90.44 162 MET A N 1
ATOM 1253 C CA . MET A 1 162 ? -16.775 1.992 16.022 1.00 90.44 162 MET A CA 1
ATOM 1254 C C . MET A 1 162 ? -17.876 1.919 17.087 1.00 90.44 162 MET A C 1
ATOM 1256 O O . MET A 1 162 ? -19.045 1.757 16.752 1.00 90.44 162 MET A O 1
ATOM 1260 N N . LYS A 1 163 ? -17.506 2.081 18.363 1.00 87.50 163 LYS A N 1
ATOM 1261 C CA . LYS A 1 163 ? -18.431 2.060 19.502 1.00 87.50 163 LYS A CA 1
ATOM 1262 C C . LYS A 1 163 ? -19.217 3.363 19.621 1.00 87.50 163 LYS A C 1
ATOM 1264 O O . LYS A 1 163 ? -20.440 3.359 19.685 1.00 87.50 163 LYS A O 1
ATOM 1269 N N . ASP A 1 164 ? -18.495 4.481 19.643 1.00 89.19 164 ASP A N 1
ATOM 1270 C CA . ASP A 1 164 ? -19.069 5.797 19.940 1.00 89.19 164 ASP A CA 1
ATOM 1271 C C . ASP A 1 164 ? -19.486 6.564 18.675 1.00 89.19 164 ASP A C 1
ATOM 1273 O O . ASP A 1 164 ? -20.001 7.677 18.769 1.00 89.19 164 ASP A O 1
ATOM 1277 N N . GLN A 1 165 ? -19.221 5.994 17.496 1.00 90.19 165 GLN A N 1
ATOM 1278 C CA . GLN A 1 165 ? -19.586 6.525 16.183 1.00 90.19 165 GLN A CA 1
ATOM 1279 C C . GLN A 1 165 ? -19.140 7.975 15.957 1.00 90.19 165 GLN A C 1
ATOM 1281 O O . GLN A 1 165 ? -19.909 8.851 15.551 1.00 90.19 165 GLN A O 1
ATOM 1286 N N . TYR A 1 166 ? -17.859 8.236 16.211 1.00 90.56 166 TYR A N 1
ATOM 1287 C CA . TYR A 1 166 ? -17.220 9.503 15.869 1.00 90.56 166 TYR A CA 1
ATOM 1288 C C . TYR A 1 166 ? -15.888 9.278 15.165 1.00 90.56 166 TYR A C 1
ATOM 1290 O O . TYR A 1 166 ? -15.188 8.297 15.420 1.00 90.56 166 TYR A O 1
ATOM 1298 N N . ALA A 1 167 ? -15.505 10.233 14.325 1.00 90.56 167 ALA A N 1
ATOM 1299 C CA . ALA A 1 167 ? -14.182 10.304 13.728 1.00 90.56 167 ALA A CA 1
ATOM 1300 C C . ALA A 1 167 ? -13.283 11.303 14.473 1.00 90.56 167 ALA A C 1
ATOM 1302 O O . ALA A 1 167 ? -13.739 12.341 14.965 1.00 90.56 167 ALA A O 1
ATOM 1303 N N . LEU A 1 168 ? -11.995 10.982 14.535 1.00 89.12 168 LEU A N 1
ATOM 1304 C CA . LEU A 1 168 ? -10.904 11.885 14.873 1.00 89.12 168 LEU A CA 1
ATOM 1305 C C . LEU A 1 168 ? -10.127 12.150 13.591 1.00 89.12 168 LEU A C 1
ATOM 1307 O O . LEU A 1 168 ? -9.537 11.231 13.025 1.00 89.12 168 LEU A O 1
ATOM 1311 N N . ASP A 1 169 ? -10.140 13.400 13.148 1.00 86.69 169 ASP A N 1
ATOM 1312 C CA . ASP A 1 169 ? -9.516 13.819 11.898 1.00 86.69 169 ASP A CA 1
ATOM 1313 C C . ASP A 1 169 ? -8.608 15.037 12.137 1.00 86.69 169 ASP A C 1
ATOM 1315 O O . ASP A 1 169 ? -9.005 16.178 11.890 1.00 86.69 169 ASP A O 1
ATOM 1319 N N . PRO A 1 170 ? -7.398 14.826 12.682 1.00 83.25 170 PRO A N 1
ATOM 1320 C CA . PRO A 1 170 ? -6.518 15.924 13.076 1.00 83.25 170 PRO A CA 1
ATOM 1321 C C . PRO A 1 170 ? -5.971 16.732 11.890 1.00 83.25 170 PRO A C 1
ATOM 1323 O O . PRO A 1 170 ? -5.498 17.849 12.098 1.00 83.25 170 PRO A O 1
ATOM 1326 N N . TYR A 1 171 ? -6.036 16.195 10.666 1.00 83.31 171 TYR A N 1
ATOM 1327 C CA . TYR A 1 171 ? -5.456 16.825 9.476 1.00 83.31 171 TYR A CA 1
ATOM 1328 C C . TYR A 1 171 ? -6.455 17.092 8.341 1.00 83.31 171 TYR A C 1
ATOM 1330 O O . TYR A 1 171 ? -6.050 17.529 7.260 1.00 83.31 171 TYR A O 1
ATOM 1338 N N . GLY A 1 172 ? -7.753 16.891 8.572 1.00 83.06 172 GLY A N 1
ATOM 1339 C CA . GLY A 1 172 ? -8.795 17.224 7.602 1.00 83.06 172 GLY A CA 1
ATOM 1340 C C . GLY A 1 172 ? -8.806 16.295 6.386 1.00 83.06 172 GLY A C 1
ATOM 1341 O O . GLY A 1 172 ? -8.886 16.769 5.253 1.00 83.06 172 GLY A O 1
ATOM 1342 N N . ALA A 1 173 ? -8.701 14.985 6.606 1.00 85.88 173 ALA A N 1
ATOM 1343 C CA . ALA A 1 173 ? -8.936 13.956 5.596 1.00 85.88 173 ALA A CA 1
ATOM 1344 C C . ALA A 1 173 ? -10.402 13.920 5.124 1.00 85.88 173 ALA A C 1
ATOM 1346 O O . ALA A 1 173 ? -10.675 13.543 3.988 1.00 85.88 173 ALA A O 1
ATOM 1347 N N . LEU A 1 174 ? -11.342 14.325 5.984 1.00 82.88 174 LEU A N 1
ATOM 1348 C CA . LEU A 1 174 ? -12.779 14.362 5.702 1.00 82.88 174 LEU A CA 1
ATOM 1349 C C . LEU A 1 174 ? -13.246 15.692 5.093 1.00 82.88 174 LEU A C 1
ATOM 1351 O O . LEU A 1 174 ? -14.358 15.766 4.568 1.00 82.88 174 LEU A O 1
ATOM 1355 N N . SER A 1 175 ? -12.442 16.760 5.157 1.00 71.50 175 SER A N 1
ATOM 1356 C CA . SER A 1 175 ? -12.816 18.047 4.564 1.00 71.50 175 SER A CA 1
ATOM 1357 C C . SER A 1 175 ? -12.540 18.042 3.061 1.00 71.50 175 SER A C 1
ATOM 1359 O O . SER A 1 175 ? -11.414 18.271 2.621 1.00 71.50 175 SER A O 1
ATOM 1361 N N . GLY A 1 176 ? -13.583 17.796 2.272 1.00 54.06 176 GLY A N 1
ATOM 1362 C CA . GLY A 1 176 ? -13.575 18.047 0.835 1.00 54.06 176 GLY A CA 1
ATOM 1363 C C . GLY A 1 176 ? -13.499 19.549 0.548 1.00 54.06 176 GLY A C 1
ATOM 1364 O O . GLY A 1 176 ? -14.502 20.251 0.676 1.00 54.06 176 GLY A O 1
ATOM 1365 N N . GLY A 1 177 ? -12.321 20.026 0.143 1.00 40.59 177 GLY A N 1
ATOM 1366 C CA . GLY A 1 177 ? -12.090 21.395 -0.326 1.00 40.59 177 GLY A CA 1
ATOM 1367 C C . GLY A 1 177 ? -11.883 22.431 0.782 1.00 40.59 177 GLY A C 1
ATOM 1368 O O . GLY A 1 177 ? -12.412 22.310 1.885 1.00 40.59 177 GLY A O 1
ATOM 1369 N N . ALA A 1 178 ? -11.069 23.439 0.464 1.00 32.41 178 ALA A N 1
ATOM 1370 C CA . ALA A 1 178 ? -10.660 24.551 1.316 1.00 32.41 178 ALA A CA 1
ATOM 1371 C C . ALA A 1 178 ? -11.856 25.286 1.937 1.00 32.41 178 ALA A C 1
ATOM 1373 O O . ALA A 1 178 ? -12.442 26.157 1.314 1.00 32.41 178 ALA A O 1
ATOM 1374 N N . ASP A 1 179 ? -12.272 24.836 3.115 1.00 35.59 179 ASP A N 1
ATOM 1375 C CA . ASP A 1 179 ? -12.792 25.611 4.240 1.00 35.59 179 ASP A CA 1
ATOM 1376 C C . ASP A 1 179 ? -13.397 24.602 5.216 1.00 35.59 179 ASP A C 1
ATOM 1378 O O . ASP A 1 179 ? -14.360 23.902 4.902 1.00 35.59 179 ASP A O 1
ATOM 1382 N N . GLY A 1 180 ? -12.813 24.505 6.414 1.00 38.56 180 GLY A N 1
ATOM 1383 C CA . GLY A 1 180 ? -13.119 23.517 7.461 1.00 38.56 180 GLY A CA 1
ATOM 1384 C C . GLY A 1 180 ? -14.520 23.606 8.087 1.00 38.56 180 GLY A C 1
ATOM 1385 O O . GLY A 1 180 ? -14.690 23.305 9.263 1.00 38.56 180 GLY A O 1
ATOM 1386 N N . SER A 1 181 ? -15.529 24.030 7.327 1.00 38.69 181 SER A N 1
ATOM 1387 C CA . SER A 1 181 ? -16.927 24.183 7.735 1.00 38.69 181 SER A CA 1
ATOM 1388 C C . SER A 1 181 ? -17.897 23.248 6.988 1.00 38.69 181 SER A C 1
ATOM 1390 O O . SER A 1 181 ? -19.080 23.179 7.330 1.00 38.69 181 SER A O 1
ATOM 1392 N N . SER A 1 182 ? -17.429 22.479 6.000 1.00 41.06 182 SER A N 1
ATOM 1393 C CA . SER A 1 182 ? -18.279 21.728 5.062 1.00 41.06 182 SER A CA 1
ATOM 1394 C C . SER A 1 182 ? -18.706 20.320 5.510 1.00 41.06 182 SER A C 1
ATOM 1396 O O . SER A 1 182 ? -19.635 19.770 4.916 1.00 41.06 182 SER A O 1
ATOM 1398 N N . ALA A 1 183 ? -18.183 19.778 6.619 1.00 44.72 183 ALA A N 1
ATOM 1399 C CA . ALA A 1 183 ? -18.689 18.526 7.215 1.00 44.72 183 ALA A CA 1
ATOM 1400 C C . ALA A 1 183 ? -20.133 18.646 7.764 1.00 44.72 183 ALA A C 1
ATOM 1402 O O . ALA A 1 183 ? -20.741 17.660 8.169 1.00 44.72 183 ALA A O 1
ATOM 1403 N N . ARG A 1 184 ? -20.711 19.858 7.759 1.00 42.84 184 ARG A N 1
ATOM 1404 C CA . ARG A 1 184 ? -22.100 20.139 8.161 1.00 42.84 184 ARG A CA 1
ATOM 1405 C C . ARG A 1 184 ? -23.133 20.032 7.030 1.00 42.84 184 ARG A C 1
ATOM 1407 O O . ARG A 1 184 ? -24.287 20.415 7.237 1.00 42.84 184 ARG A O 1
ATOM 1414 N N . ARG A 1 185 ? -22.777 19.543 5.835 1.00 41.97 185 ARG A N 1
ATOM 1415 C CA . ARG A 1 185 ? -23.749 19.421 4.735 1.00 41.97 185 ARG A CA 1
ATOM 1416 C C . ARG A 1 185 ? -24.628 18.176 4.888 1.00 41.97 185 ARG A C 1
ATOM 1418 O O . ARG A 1 185 ? -24.220 17.055 4.627 1.00 41.97 185 ARG A O 1
ATOM 1425 N N . LYS A 1 186 ? -25.879 18.451 5.265 1.00 36.75 186 LYS A N 1
ATOM 1426 C CA . LYS A 1 186 ? -27.064 17.588 5.427 1.00 36.75 186 LYS A CA 1
ATOM 1427 C C . LYS A 1 186 ? -27.514 16.767 4.201 1.00 36.75 186 LYS A C 1
ATOM 1429 O O . LYS A 1 186 ? -28.656 16.331 4.187 1.00 36.75 186 LYS A O 1
ATOM 1434 N N . ASN A 1 187 ? -26.672 16.519 3.201 1.00 35.94 187 ASN A N 1
ATOM 1435 C CA . ASN A 1 187 ? -27.051 15.661 2.076 1.00 35.94 187 ASN A CA 1
ATOM 1436 C C . ASN A 1 187 ? -26.083 14.490 1.978 1.00 35.94 187 ASN A C 1
ATOM 1438 O O . ASN A 1 187 ? -24.874 14.694 1.970 1.00 35.94 187 ASN A O 1
ATOM 1442 N N . ALA A 1 188 ? -26.646 13.288 1.862 1.00 40.81 188 ALA A N 1
ATOM 1443 C CA . ALA A 1 188 ? -26.012 11.986 1.659 1.00 40.81 188 ALA A CA 1
ATOM 1444 C C . ALA A 1 188 ? -25.201 11.865 0.344 1.00 40.81 188 ALA A C 1
ATOM 1446 O O . ALA A 1 188 ? -25.134 10.803 -0.270 1.00 40.81 188 ALA A O 1
ATOM 1447 N N . ASN A 1 189 ? -24.578 12.953 -0.109 1.00 46.31 189 ASN A N 1
ATOM 1448 C CA . ASN A 1 189 ? -23.671 12.959 -1.241 1.00 46.31 189 ASN A CA 1
ATOM 1449 C C . ASN A 1 189 ? -22.277 12.583 -0.738 1.00 46.31 189 ASN A C 1
ATOM 1451 O O . ASN A 1 189 ? -21.555 13.415 -0.194 1.00 46.31 189 ASN A O 1
ATOM 1455 N N . LYS A 1 190 ? -21.985 11.288 -0.897 1.00 62.19 190 LYS A N 1
ATOM 1456 C CA . LYS A 1 190 ? -20.685 10.602 -0.923 1.00 62.19 190 LYS A CA 1
ATOM 1457 C C . LYS A 1 190 ? -19.483 11.515 -0.643 1.00 62.19 190 LYS A C 1
ATOM 1459 O O . LYS A 1 190 ? -19.126 12.346 -1.476 1.00 62.19 190 LYS A O 1
ATOM 1464 N N . ILE A 1 191 ? -18.845 11.332 0.516 1.00 70.25 191 ILE A N 1
ATOM 1465 C CA . ILE A 1 191 ? -17.556 11.964 0.817 1.00 70.25 191 ILE A CA 1
ATOM 1466 C C . ILE A 1 191 ? -16.579 11.576 -0.292 1.00 70.25 191 ILE A C 1
ATOM 1468 O O . ILE A 1 191 ? -16.305 10.395 -0.509 1.00 70.25 191 ILE A O 1
ATOM 1472 N N . THR A 1 192 ? -16.066 12.572 -1.011 1.00 74.19 192 THR A N 1
ATOM 1473 C CA . THR A 1 192 ? -14.999 12.351 -1.983 1.00 74.19 192 THR A CA 1
ATOM 1474 C C . THR A 1 192 ? -13.706 12.132 -1.213 1.00 74.19 192 THR A C 1
ATOM 1476 O O . THR A 1 192 ? -13.050 13.088 -0.804 1.00 74.19 192 THR A O 1
ATOM 1479 N N . ALA A 1 193 ? -13.355 10.868 -0.989 1.00 83.56 193 ALA A N 1
ATOM 1480 C CA . ALA A 1 193 ? -12.095 10.492 -0.366 1.00 83.56 193 ALA A CA 1
ATOM 1481 C C . ALA A 1 193 ? -10.923 10.930 -1.257 1.00 83.56 193 ALA A C 1
ATOM 1483 O O . ALA A 1 193 ? -10.743 10.408 -2.361 1.00 83.56 193 ALA A O 1
ATOM 1484 N N . GLN A 1 194 ? -10.153 11.914 -0.786 1.00 87.75 194 GLN A N 1
ATOM 1485 C CA . GLN A 1 194 ? -8.991 12.446 -1.491 1.00 87.75 194 GLN A CA 1
ATOM 1486 C C . GLN A 1 194 ? -7.695 12.129 -0.748 1.00 87.75 194 GLN A C 1
ATOM 1488 O O . GLN A 1 194 ? -7.591 12.314 0.464 1.00 87.75 194 GLN A O 1
ATOM 1493 N N . ILE A 1 195 ? -6.677 11.714 -1.498 1.00 88.31 195 ILE A N 1
ATOM 1494 C CA . ILE A 1 195 ? -5.310 11.559 -1.010 1.00 88.31 195 ILE A CA 1
ATOM 1495 C C . ILE A 1 195 ? -4.690 12.945 -0.927 1.00 88.31 195 ILE A C 1
ATOM 1497 O O . ILE A 1 195 ? -4.354 13.553 -1.946 1.00 88.31 195 ILE A O 1
ATOM 1501 N N . ARG A 1 196 ? -4.560 13.438 0.303 1.00 88.75 196 ARG A N 1
ATOM 1502 C CA . ARG A 1 196 ? -4.015 14.759 0.605 1.00 88.75 196 ARG A CA 1
ATOM 1503 C C . ARG A 1 196 ? -2.651 14.628 1.284 1.00 88.75 196 ARG A C 1
ATOM 1505 O O . ARG A 1 196 ? -2.595 14.067 2.380 1.00 88.75 196 ARG A O 1
ATOM 1512 N N . PRO A 1 197 ? -1.570 15.168 0.700 1.00 89.50 197 PRO A N 1
ATOM 1513 C CA . PRO A 1 197 ? -0.252 15.146 1.317 1.00 89.50 197 PRO A CA 1
ATOM 1514 C C . PRO A 1 197 ? -0.185 16.118 2.504 1.00 89.50 197 PRO A C 1
ATOM 1516 O O . PRO A 1 197 ? -0.720 17.225 2.447 1.00 89.50 197 PRO A O 1
ATOM 1519 N N . LEU A 1 198 ? 0.497 15.716 3.577 1.00 85.25 198 LEU A N 1
ATOM 1520 C CA . LEU A 1 198 ? 0.798 16.572 4.735 1.00 85.25 198 LEU A CA 1
ATOM 1521 C C . LEU A 1 198 ? 2.155 17.259 4.625 1.00 85.25 198 LEU A C 1
ATOM 1523 O O . LEU A 1 198 ? 2.388 18.290 5.251 1.00 85.25 198 LEU A O 1
ATOM 1527 N N . GLN A 1 199 ? 3.055 16.681 3.836 1.00 82.44 199 GLN A N 1
ATOM 1528 C CA . GLN A 1 199 ? 4.417 17.158 3.678 1.00 82.44 199 GLN A CA 1
ATOM 1529 C C . GLN A 1 199 ? 4.900 16.982 2.244 1.00 8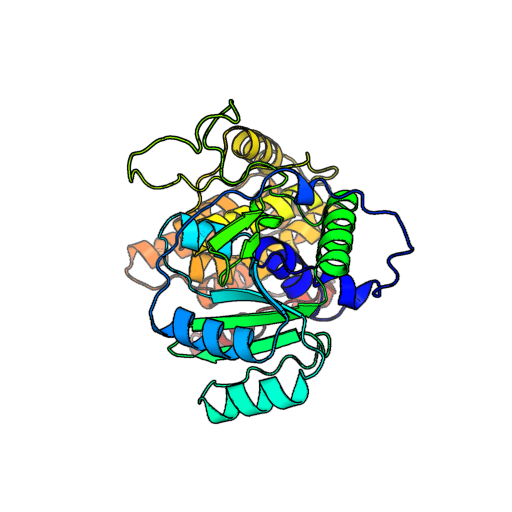2.44 199 GLN A C 1
ATOM 1531 O O . GLN A 1 199 ? 4.484 16.068 1.530 1.00 82.44 199 GLN A O 1
ATOM 1536 N N . GLN A 1 200 ? 5.807 17.866 1.839 1.00 87.06 200 GLN A N 1
ATOM 1537 C CA . GLN A 1 200 ? 6.559 17.702 0.603 1.00 87.06 200 GLN A CA 1
ATOM 1538 C C . GLN A 1 200 ? 7.653 16.644 0.816 1.00 87.06 200 GLN A C 1
ATOM 1540 O O . GLN A 1 200 ? 8.296 16.650 1.871 1.00 87.06 200 GLN A O 1
ATOM 1545 N N . PRO A 1 201 ? 7.888 15.747 -0.156 1.00 85.81 201 PRO A N 1
ATOM 1546 C CA . PRO A 1 201 ? 9.000 14.810 -0.075 1.00 85.81 201 PRO A CA 1
ATOM 1547 C C . PRO A 1 201 ? 10.335 15.565 -0.096 1.00 85.81 201 PRO A C 1
ATOM 1549 O O . PRO A 1 201 ? 10.503 16.522 -0.853 1.00 85.81 201 PRO A O 1
ATOM 1552 N N . LYS A 1 202 ? 11.282 15.138 0.746 1.00 85.31 202 LYS A N 1
ATOM 1553 C CA . LYS A 1 202 ? 12.615 15.751 0.881 1.00 85.31 202 LYS A CA 1
ATOM 1554 C C . LYS A 1 202 ? 13.596 15.249 -0.174 1.00 85.31 202 LYS A C 1
ATOM 1556 O O . LYS A 1 202 ? 14.523 15.968 -0.529 1.00 85.31 202 LYS A O 1
ATOM 1561 N N . THR A 1 203 ? 13.404 14.020 -0.645 1.00 85.75 203 THR A N 1
ATOM 1562 C CA . THR A 1 203 ? 14.226 13.381 -1.679 1.00 85.75 203 THR A CA 1
ATOM 1563 C C . THR A 1 203 ? 13.339 12.819 -2.782 1.00 85.75 203 THR A C 1
ATOM 1565 O O . THR A 1 203 ? 12.139 12.606 -2.581 1.00 85.75 203 THR A O 1
ATOM 1568 N N . LEU A 1 204 ? 13.926 12.567 -3.954 1.00 88.94 204 LEU A N 1
ATOM 1569 C CA . LEU A 1 204 ? 13.211 11.936 -5.059 1.00 88.94 204 LEU A CA 1
ATOM 1570 C C . LEU A 1 204 ? 12.744 10.530 -4.675 1.00 88.94 204 LEU A C 1
ATOM 1572 O O . LEU A 1 204 ? 11.578 10.204 -4.881 1.00 88.94 204 LEU A O 1
ATOM 1576 N N . PHE A 1 205 ? 13.627 9.732 -4.072 1.00 84.69 205 PHE A N 1
ATOM 1577 C CA . PHE A 1 205 ? 13.292 8.380 -3.631 1.00 84.69 205 PHE A CA 1
ATOM 1578 C C . PHE A 1 205 ? 12.103 8.368 -2.662 1.00 84.69 205 PHE A C 1
ATOM 1580 O O . PHE A 1 205 ? 11.127 7.659 -2.897 1.00 84.69 205 PHE A O 1
ATOM 1587 N N . GLN A 1 206 ? 12.123 9.238 -1.647 1.00 81.19 206 GLN A N 1
ATOM 1588 C CA . GLN A 1 206 ? 10.997 9.391 -0.731 1.00 81.19 206 GLN A CA 1
ATOM 1589 C C . GLN A 1 206 ? 9.722 9.780 -1.493 1.00 81.19 206 GLN A C 1
ATOM 1591 O O . GLN A 1 206 ? 8.674 9.174 -1.306 1.00 81.19 206 GLN A O 1
ATOM 1596 N N . GLY A 1 207 ? 9.794 10.759 -2.398 1.00 85.56 207 GLY A N 1
ATOM 1597 C CA . GLY A 1 207 ? 8.644 11.138 -3.219 1.00 85.56 207 GLY A CA 1
ATOM 1598 C C . GLY A 1 207 ? 8.090 9.978 -4.048 1.00 85.56 207 GLY A C 1
ATOM 1599 O O . GLY A 1 207 ? 6.876 9.828 -4.163 1.00 85.56 207 GLY A O 1
ATOM 1600 N N . PHE A 1 208 ? 8.961 9.126 -4.579 1.00 87.94 208 PHE A N 1
ATOM 1601 C CA . PHE A 1 208 ? 8.554 7.940 -5.319 1.00 87.94 208 PHE A CA 1
ATOM 1602 C C . PHE A 1 208 ? 7.814 6.929 -4.429 1.00 87.94 208 PHE A C 1
ATOM 1604 O O . PHE A 1 208 ? 6.763 6.425 -4.828 1.00 87.94 208 PHE A O 1
ATOM 1611 N N . GLU A 1 209 ? 8.282 6.700 -3.197 1.00 83.81 209 GLU A N 1
ATOM 1612 C CA . GLU A 1 209 ? 7.566 5.883 -2.206 1.00 83.81 209 GLU A CA 1
ATOM 1613 C C . GLU A 1 209 ? 6.174 6.454 -1.892 1.00 83.81 209 GLU A C 1
ATOM 1615 O O . GLU A 1 209 ? 5.201 5.699 -1.813 1.00 83.81 209 GLU A O 1
ATOM 1620 N N . HIS A 1 210 ? 6.048 7.784 -1.787 1.00 84.19 210 HIS A N 1
ATOM 1621 C CA . HIS A 1 210 ? 4.748 8.438 -1.601 1.00 84.19 210 HIS A CA 1
ATOM 1622 C C . HIS A 1 210 ? 3.819 8.144 -2.783 1.00 84.19 210 HIS A C 1
ATOM 1624 O O . HIS A 1 210 ? 2.654 7.795 -2.589 1.00 84.19 210 HIS A O 1
ATOM 1630 N N . CYS A 1 211 ? 4.320 8.280 -4.013 1.00 87.69 211 CYS A N 1
ATOM 1631 C CA . CYS A 1 211 ? 3.514 8.047 -5.205 1.00 87.69 211 CYS A CA 1
ATOM 1632 C C . CYS A 1 211 ? 3.062 6.591 -5.327 1.00 87.69 211 CYS A C 1
ATOM 1634 O O . CYS A 1 211 ? 1.913 6.339 -5.693 1.00 87.69 211 CYS A O 1
ATOM 1636 N N . LEU A 1 212 ? 3.925 5.633 -4.981 1.00 85.50 212 LEU A N 1
ATOM 1637 C CA . LEU A 1 212 ? 3.541 4.224 -4.920 1.00 85.50 212 LEU A CA 1
ATOM 1638 C C . LEU A 1 212 ? 2.435 3.997 -3.888 1.00 85.50 212 LEU A C 1
ATOM 1640 O O . LEU A 1 212 ? 1.400 3.432 -4.232 1.00 85.50 212 LEU A O 1
ATOM 1644 N N . ALA A 1 213 ? 2.603 4.494 -2.660 1.00 82.12 213 ALA A N 1
ATOM 1645 C CA . ALA A 1 213 ? 1.598 4.367 -1.606 1.00 82.12 213 ALA A CA 1
ATOM 1646 C C . ALA A 1 213 ? 0.228 4.924 -2.031 1.00 82.12 213 ALA A C 1
ATOM 1648 O O . ALA A 1 213 ? -0.786 4.238 -1.924 1.00 82.12 213 ALA A O 1
ATOM 1649 N N . ALA A 1 214 ? 0.207 6.133 -2.596 1.00 86.25 214 ALA A N 1
ATOM 1650 C CA . ALA A 1 214 ? -1.019 6.750 -3.089 1.00 86.25 214 ALA A CA 1
ATOM 1651 C C . ALA A 1 214 ? -1.653 5.976 -4.256 1.00 86.25 214 ALA A C 1
ATOM 1653 O O . ALA A 1 214 ? -2.876 5.924 -4.379 1.00 86.25 214 ALA A O 1
ATOM 1654 N N . THR A 1 215 ? -0.836 5.357 -5.112 1.00 85.38 215 THR A N 1
ATOM 1655 C CA . THR A 1 215 ? -1.327 4.513 -6.209 1.00 85.38 215 THR A CA 1
ATOM 1656 C C . THR A 1 215 ? -2.060 3.286 -5.668 1.00 85.38 215 THR A C 1
ATOM 1658 O O . THR A 1 215 ? -3.142 2.967 -6.156 1.00 85.38 215 THR A O 1
ATOM 1661 N N . PHE A 1 216 ? -1.531 2.646 -4.621 1.00 83.56 216 PHE A N 1
ATOM 1662 C CA . PHE A 1 216 ? -2.210 1.540 -3.945 1.00 83.56 216 PHE A CA 1
ATOM 1663 C C . PHE A 1 216 ? -3.494 1.982 -3.249 1.00 83.56 216 PHE A C 1
ATOM 1665 O O . PHE A 1 216 ? -4.520 1.337 -3.437 1.00 83.56 216 PHE A O 1
ATOM 1672 N N . ASP A 1 217 ? -3.474 3.093 -2.511 1.00 84.06 217 ASP A N 1
ATOM 1673 C CA . ASP A 1 217 ? -4.680 3.632 -1.872 1.00 84.06 217 ASP A CA 1
ATOM 1674 C C . ASP A 1 217 ? -5.782 3.928 -2.908 1.00 84.06 217 ASP A C 1
ATOM 1676 O O . ASP A 1 217 ? -6.951 3.595 -2.707 1.00 84.06 217 ASP A O 1
ATOM 1680 N N . ARG A 1 218 ? -5.414 4.495 -4.064 1.00 86.50 218 ARG A N 1
ATOM 1681 C CA . ARG A 1 218 ? -6.345 4.719 -5.175 1.00 86.50 218 ARG A CA 1
ATOM 1682 C C . ARG A 1 218 ? -6.873 3.414 -5.766 1.00 86.50 218 ARG A C 1
ATOM 1684 O O . ARG A 1 218 ? -8.068 3.330 -6.026 1.00 86.50 218 ARG A O 1
ATOM 1691 N N . ALA A 1 219 ? -6.011 2.430 -6.008 1.00 82.25 219 ALA A N 1
ATOM 1692 C CA . ALA A 1 219 ? -6.414 1.167 -6.621 1.00 82.25 219 ALA A CA 1
ATOM 1693 C C . ALA A 1 219 ? -7.303 0.328 -5.689 1.00 82.25 219 ALA A C 1
ATOM 1695 O O . ALA A 1 219 ? -8.326 -0.192 -6.118 1.00 82.25 219 ALA A O 1
ATOM 1696 N N . LEU A 1 220 ? -6.949 0.253 -4.404 1.00 79.69 220 LEU A N 1
ATOM 1697 C CA . LEU A 1 220 ? -7.647 -0.562 -3.410 1.00 79.69 220 LEU A CA 1
ATOM 1698 C C . LEU A 1 220 ? -8.946 0.077 -2.918 1.00 79.69 220 LEU A C 1
ATOM 1700 O O . LEU A 1 220 ? -9.923 -0.631 -2.694 1.00 79.69 220 LEU A O 1
ATOM 1704 N N . PHE A 1 221 ? -8.963 1.399 -2.731 1.00 80.12 221 PHE A N 1
ATOM 1705 C CA . PHE A 1 221 ? -10.089 2.090 -2.096 1.00 80.12 221 PHE A CA 1
ATOM 1706 C C . PHE A 1 221 ? -10.806 3.090 -3.005 1.00 80.12 221 PHE A C 1
ATOM 1708 O O . PHE A 1 221 ? -11.798 3.691 -2.592 1.00 80.12 221 PHE A O 1
ATOM 1715 N N . GLY A 1 222 ? -10.332 3.294 -4.236 1.00 82.44 222 GLY A N 1
ATOM 1716 C CA . GLY A 1 222 ? -10.950 4.219 -5.188 1.00 82.44 222 GLY A CA 1
ATOM 1717 C C . GLY A 1 222 ? -10.753 5.697 -4.843 1.00 82.44 222 GLY A C 1
ATOM 1718 O O . GLY A 1 222 ? -11.529 6.539 -5.301 1.00 82.44 222 GLY A O 1
ATOM 1719 N N . PHE A 1 223 ? -9.753 6.035 -4.023 1.00 87.69 223 PHE A N 1
ATOM 1720 C CA . PHE A 1 223 ? -9.493 7.422 -3.639 1.00 87.69 223 PHE A CA 1
ATOM 1721 C C . PHE A 1 223 ? -9.069 8.279 -4.832 1.00 87.69 223 PHE A C 1
ATOM 1723 O O . PHE A 1 223 ? -8.382 7.834 -5.752 1.00 87.69 223 PHE A O 1
ATOM 1730 N N . GLN A 1 224 ? -9.456 9.550 -4.794 1.00 89.81 224 GLN A N 1
ATOM 1731 C CA . GLN A 1 224 ? -9.033 10.536 -5.777 1.00 89.81 224 GLN A CA 1
ATOM 1732 C C . GLN A 1 224 ? -7.751 11.230 -5.328 1.00 89.81 224 GLN A C 1
ATOM 1734 O O . GLN A 1 224 ? -7.483 11.384 -4.142 1.00 89.81 224 GLN A O 1
ATOM 1739 N N . PHE A 1 225 ? -6.953 11.694 -6.278 1.00 90.75 225 PHE A N 1
ATOM 1740 C CA . PHE A 1 225 ? -5.787 12.512 -5.970 1.00 90.75 225 PHE A CA 1
ATOM 1741 C C . PHE A 1 225 ? -6.197 13.969 -5.769 1.00 90.75 225 PHE A C 1
ATOM 1743 O O . PHE A 1 225 ? -6.906 14.520 -6.614 1.00 90.75 225 PHE A O 1
ATOM 1750 N N . SER A 1 226 ? -5.740 14.599 -4.681 1.00 91.06 226 SER A N 1
ATOM 1751 C CA . SER A 1 226 ? -5.918 16.043 -4.510 1.00 91.06 226 SER A CA 1
ATOM 1752 C C . SER A 1 226 ? -5.056 16.823 -5.521 1.00 91.06 226 SER A C 1
ATOM 1754 O O . SER A 1 226 ? -4.045 16.291 -5.997 1.00 91.06 226 SER A O 1
ATOM 1756 N N . PRO A 1 227 ? -5.399 18.082 -5.852 1.00 90.81 227 PRO A N 1
ATOM 1757 C CA . PRO A 1 227 ? -4.570 18.918 -6.725 1.00 90.81 227 PRO A CA 1
ATOM 1758 C C . PRO A 1 227 ? -3.126 19.066 -6.221 1.00 90.81 227 PRO A C 1
ATOM 1760 O O . PRO A 1 227 ? -2.181 19.045 -7.007 1.00 90.81 227 PRO A O 1
ATOM 1763 N N . GLU A 1 228 ? -2.934 19.155 -4.904 1.00 90.56 228 GLU A N 1
ATOM 1764 C CA . GLU A 1 228 ? -1.611 19.244 -4.278 1.00 90.56 228 GLU A CA 1
ATOM 1765 C C . GLU A 1 228 ? -0.803 17.959 -4.481 1.00 90.56 228 GLU A C 1
ATOM 1767 O O . GLU A 1 228 ? 0.402 18.020 -4.727 1.00 90.56 228 GLU A O 1
ATOM 1772 N N . TYR A 1 229 ? -1.451 16.790 -4.407 1.00 92.50 229 TYR A N 1
ATOM 1773 C CA . TYR A 1 229 ? -0.794 15.526 -4.733 1.00 92.50 229 TYR A CA 1
ATOM 1774 C C . TYR A 1 229 ? -0.417 15.461 -6.216 1.00 92.50 229 TYR A C 1
ATOM 1776 O O . TYR A 1 229 ? 0.695 15.044 -6.532 1.00 92.50 229 TYR A O 1
ATOM 1784 N N . GLN A 1 230 ? -1.305 15.885 -7.122 1.00 93.88 230 GLN A N 1
ATOM 1785 C CA . GLN A 1 230 ? -1.037 15.849 -8.567 1.00 93.88 230 GLN A CA 1
ATOM 1786 C C . GLN A 1 230 ? 0.217 16.659 -8.919 1.00 93.88 230 GLN A C 1
ATOM 1788 O O . GLN A 1 230 ? 1.088 16.158 -9.619 1.00 93.88 230 GLN A O 1
ATOM 1793 N N . GLN A 1 231 ? 0.396 17.841 -8.320 1.00 92.81 231 GLN A N 1
ATOM 1794 C CA . GLN A 1 231 ? 1.620 18.635 -8.490 1.00 92.81 231 GLN A CA 1
ATOM 1795 C C . GLN A 1 231 ? 2.886 17.899 -8.016 1.00 92.81 231 GLN A C 1
ATOM 1797 O O . GLN A 1 231 ? 3.940 17.994 -8.650 1.00 92.81 231 GLN A O 1
ATOM 1802 N N . ILE A 1 232 ? 2.804 17.168 -6.896 1.00 92.50 232 ILE A N 1
ATOM 1803 C CA . ILE A 1 232 ? 3.916 16.350 -6.393 1.00 92.50 232 ILE A CA 1
ATOM 1804 C C . ILE A 1 232 ? 4.220 15.218 -7.376 1.00 92.50 232 ILE A C 1
ATOM 1806 O O . ILE A 1 232 ? 5.381 15.035 -7.741 1.00 92.50 232 ILE A O 1
ATOM 1810 N N . GLN A 1 233 ? 3.190 14.490 -7.810 1.00 93.94 233 GLN A N 1
ATOM 1811 C CA . GLN A 1 233 ? 3.315 13.381 -8.748 1.00 93.9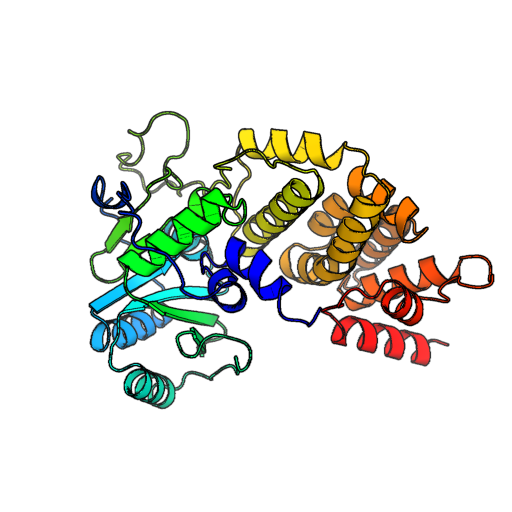4 233 GLN A CA 1
ATOM 1812 C C . GLN A 1 233 ? 3.932 13.840 -10.069 1.00 93.94 233 GLN A C 1
ATOM 1814 O O . GLN A 1 233 ? 4.922 13.254 -10.499 1.00 93.94 233 GLN A O 1
ATOM 1819 N N . ASP A 1 234 ? 3.417 14.914 -10.668 1.00 93.88 234 ASP A N 1
ATOM 1820 C CA . ASP A 1 234 ? 3.908 15.437 -11.942 1.00 93.88 234 ASP A CA 1
ATOM 1821 C C . ASP A 1 234 ? 5.384 15.820 -11.845 1.00 93.88 234 ASP A C 1
ATOM 1823 O O . ASP A 1 234 ? 6.198 15.385 -12.662 1.00 93.88 234 ASP A O 1
ATOM 1827 N N . ARG A 1 235 ? 5.770 16.565 -10.803 1.00 93.88 235 ARG A N 1
ATOM 1828 C CA . ARG A 1 235 ? 7.170 16.951 -10.584 1.00 93.88 235 ARG A CA 1
ATOM 1829 C C . ARG A 1 235 ? 8.086 15.734 -10.435 1.00 93.88 235 ARG A C 1
ATOM 1831 O O . ARG A 1 235 ? 9.186 15.731 -10.982 1.00 93.88 235 ARG A O 1
ATOM 1838 N N . LEU A 1 236 ? 7.664 14.725 -9.673 1.00 93.00 236 LEU A N 1
ATOM 1839 C CA . LEU A 1 236 ? 8.473 13.531 -9.418 1.00 93.00 236 LEU A CA 1
ATOM 1840 C C . LEU A 1 236 ? 8.579 12.648 -10.657 1.00 93.00 236 LEU A C 1
ATOM 1842 O O . LEU A 1 236 ? 9.675 12.207 -10.996 1.00 93.00 236 LEU A O 1
ATOM 1846 N N . PHE A 1 237 ? 7.470 12.410 -11.355 1.00 94.88 237 PHE A N 1
ATOM 1847 C CA . PHE A 1 237 ? 7.443 11.519 -12.512 1.00 94.88 237 PHE A CA 1
ATOM 1848 C C . PHE A 1 237 ? 8.252 12.083 -13.682 1.00 94.88 237 PHE A C 1
ATOM 1850 O O . PHE A 1 237 ? 8.836 11.299 -14.423 1.00 94.88 237 PHE A O 1
ATOM 1857 N N . HIS A 1 238 ? 8.382 13.409 -13.793 1.00 95.19 238 HIS A N 1
ATOM 1858 C CA . HIS A 1 238 ? 9.215 14.080 -14.802 1.00 95.19 238 HIS A CA 1
ATOM 1859 C C . HIS A 1 238 ? 10.659 14.357 -14.351 1.00 95.19 238 HIS A C 1
ATOM 1861 O O . HIS A 1 238 ? 11.423 14.999 -15.074 1.00 95.19 238 HIS A O 1
ATOM 1867 N N . SER A 1 239 ? 11.055 13.898 -13.165 1.00 93.81 239 SER A N 1
ATOM 1868 C CA . SER A 1 239 ? 12.421 14.075 -12.668 1.00 93.81 239 SER A CA 1
ATOM 1869 C C . SER A 1 239 ? 13.400 13.057 -13.267 1.00 93.81 239 SER A C 1
ATOM 1871 O O . SER A 1 239 ? 13.008 12.032 -13.830 1.00 93.81 239 SER A O 1
ATOM 1873 N N . LYS A 1 240 ? 14.701 13.336 -13.125 1.00 93.25 240 LYS A N 1
ATOM 1874 C CA . LYS A 1 240 ? 15.782 12.440 -13.548 1.00 93.25 240 LYS A CA 1
ATOM 1875 C C . LYS A 1 240 ? 16.562 11.952 -12.318 1.00 93.25 240 LYS A C 1
ATOM 1877 O O . LYS A 1 240 ? 17.201 12.784 -11.675 1.00 93.25 240 LYS A O 1
ATOM 1882 N N . PRO A 1 241 ? 16.535 10.647 -11.998 1.00 95.50 241 PRO A N 1
ATOM 1883 C CA . PRO A 1 241 ? 17.223 10.107 -10.829 1.00 95.50 241 PRO A CA 1
ATOM 1884 C C . PRO A 1 241 ? 18.740 10.019 -11.033 1.00 95.50 241 PRO A C 1
ATOM 1886 O O . PRO A 1 241 ? 19.217 9.800 -12.152 1.00 95.50 241 PRO A O 1
ATOM 1889 N N . GLY A 1 242 ? 19.503 10.143 -9.942 1.00 94.25 242 GLY A N 1
ATOM 1890 C CA . GLY A 1 242 ? 20.922 9.777 -9.916 1.00 94.25 242 GLY A CA 1
ATOM 1891 C C . GLY A 1 242 ? 21.139 8.252 -9.937 1.00 94.25 242 GLY A C 1
ATOM 1892 O O . GLY A 1 242 ? 20.170 7.495 -9.848 1.00 94.25 242 GLY A O 1
ATOM 1893 N N . PRO A 1 243 ? 22.388 7.752 -10.035 1.00 91.50 243 PRO A N 1
ATOM 1894 C CA . PRO A 1 243 ? 22.664 6.310 -10.099 1.00 91.50 243 PRO A CA 1
ATOM 1895 C C . PRO A 1 243 ? 22.184 5.516 -8.876 1.00 91.50 243 PRO A C 1
ATOM 1897 O O . PRO A 1 243 ? 21.604 4.444 -9.034 1.00 91.50 243 PRO A O 1
ATOM 1900 N N . GLU A 1 244 ? 22.390 6.046 -7.666 1.00 89.69 244 GLU A N 1
ATOM 1901 C CA . GLU A 1 244 ? 21.948 5.390 -6.427 1.00 89.69 244 GLU A CA 1
ATOM 1902 C C . GLU A 1 244 ? 20.419 5.317 -6.365 1.00 89.69 244 GLU A C 1
ATOM 1904 O O . GLU A 1 244 ? 19.860 4.228 -6.259 1.00 89.69 244 GLU A O 1
ATOM 1909 N N . GLU A 1 245 ? 19.737 6.450 -6.556 1.00 90.56 245 GLU A N 1
ATOM 1910 C CA . GLU A 1 245 ? 18.270 6.528 -6.592 1.00 90.56 245 GLU A CA 1
ATOM 1911 C C . GLU A 1 245 ? 17.676 5.647 -7.697 1.00 90.56 245 GLU A C 1
ATOM 1913 O O . GLU A 1 245 ? 16.645 5.011 -7.496 1.00 90.56 245 GLU A O 1
ATOM 1918 N N . SER A 1 246 ? 18.345 5.551 -8.851 1.00 94.25 246 SER A N 1
ATOM 1919 C CA . SER A 1 246 ? 17.927 4.685 -9.957 1.00 94.25 246 SER A CA 1
ATOM 1920 C C . SER A 1 246 ? 17.866 3.221 -9.535 1.00 94.25 246 SER A C 1
ATOM 1922 O O . SER A 1 246 ? 16.924 2.517 -9.903 1.00 94.25 246 SER A O 1
ATOM 1924 N N . ALA A 1 247 ? 18.844 2.750 -8.755 1.00 89.94 247 ALA A N 1
ATOM 1925 C CA . ALA A 1 247 ? 18.855 1.379 -8.258 1.00 89.94 247 ALA A CA 1
ATOM 1926 C C . ALA A 1 247 ? 17.704 1.124 -7.279 1.00 89.94 247 ALA A C 1
ATOM 1928 O O . ALA A 1 247 ? 17.075 0.065 -7.325 1.00 89.94 247 ALA A O 1
ATOM 1929 N N . GLU A 1 248 ? 17.392 2.095 -6.422 1.00 87.88 248 GLU A N 1
ATOM 1930 C CA . GLU A 1 248 ? 16.309 1.958 -5.449 1.00 87.88 248 GLU A CA 1
ATOM 1931 C C . GLU A 1 248 ? 14.932 2.027 -6.112 1.00 87.88 248 GLU A C 1
ATOM 1933 O O . GLU A 1 248 ? 14.113 1.135 -5.898 1.00 87.88 248 GLU A O 1
ATOM 1938 N N . ILE A 1 249 ? 14.703 3.006 -6.990 1.00 90.56 249 ILE A N 1
ATOM 1939 C CA . ILE A 1 249 ? 13.462 3.140 -7.766 1.00 90.56 249 ILE A CA 1
ATOM 1940 C C . ILE A 1 249 ? 13.228 1.892 -8.619 1.00 90.56 249 ILE A C 1
ATOM 1942 O O . ILE A 1 249 ? 12.126 1.348 -8.611 1.00 90.56 249 ILE A O 1
ATOM 1946 N N . THR A 1 250 ? 14.259 1.385 -9.302 1.00 92.69 250 THR A N 1
ATOM 1947 C CA . THR A 1 250 ? 14.135 0.158 -10.107 1.00 92.69 250 THR A CA 1
ATOM 1948 C C . THR A 1 250 ? 13.761 -1.040 -9.241 1.00 92.69 250 THR A C 1
ATOM 1950 O O . THR A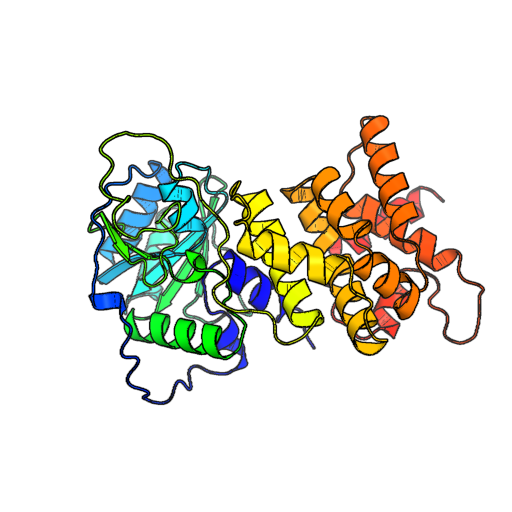 1 250 ? 12.866 -1.794 -9.612 1.00 92.69 250 THR A O 1
ATOM 1953 N N . SER A 1 251 ? 14.383 -1.196 -8.066 1.00 87.12 251 SER A N 1
ATOM 1954 C CA . SER A 1 251 ? 14.013 -2.254 -7.117 1.00 87.12 251 SER A CA 1
ATOM 1955 C C . SER A 1 251 ? 12.537 -2.157 -6.730 1.00 87.12 251 SER A C 1
ATOM 1957 O O . SER A 1 251 ? 11.829 -3.156 -6.796 1.00 87.12 251 SER A O 1
ATOM 1959 N N . LEU A 1 252 ? 12.054 -0.956 -6.393 1.00 86.06 252 LEU A N 1
ATOM 1960 C CA . LEU A 1 252 ? 10.656 -0.742 -6.018 1.00 86.06 252 LEU A CA 1
ATOM 1961 C C . LEU A 1 252 ? 9.689 -1.039 -7.173 1.00 86.06 252 LEU A C 1
ATOM 1963 O O . LEU A 1 252 ? 8.669 -1.686 -6.953 1.00 86.06 252 LEU A O 1
ATOM 1967 N N . VAL A 1 253 ? 10.007 -0.617 -8.401 1.00 90.94 253 VAL A N 1
ATOM 1968 C CA . VAL A 1 253 ? 9.196 -0.934 -9.589 1.00 90.94 253 VAL A CA 1
ATOM 1969 C C . VAL A 1 253 ? 9.093 -2.445 -9.782 1.00 90.94 253 VAL A C 1
ATOM 1971 O O . VAL A 1 253 ? 7.989 -2.959 -9.943 1.00 90.94 253 VAL A O 1
ATOM 1974 N N . LEU A 1 254 ? 10.216 -3.166 -9.729 1.00 89.00 254 LEU A N 1
ATOM 1975 C CA . LEU A 1 254 ? 10.213 -4.619 -9.893 1.00 89.00 254 LEU A CA 1
ATOM 1976 C C . LEU A 1 254 ? 9.430 -5.312 -8.772 1.00 89.00 254 LEU A C 1
ATOM 1978 O O . LEU A 1 254 ? 8.653 -6.221 -9.043 1.00 89.00 254 LEU A O 1
ATOM 1982 N N . ASP A 1 255 ? 9.588 -4.865 -7.528 1.00 83.50 255 ASP A N 1
ATOM 1983 C CA . ASP A 1 255 ? 8.941 -5.487 -6.373 1.00 83.50 255 ASP A CA 1
ATOM 1984 C C . ASP A 1 255 ? 7.425 -5.228 -6.273 1.00 83.50 255 ASP A C 1
ATOM 1986 O O . ASP A 1 255 ? 6.708 -6.081 -5.735 1.00 83.50 255 ASP A O 1
ATOM 1990 N N . TYR A 1 256 ? 6.940 -4.062 -6.726 1.00 83.81 256 TYR A N 1
ATOM 1991 C CA . TYR A 1 256 ? 5.542 -3.624 -6.545 1.00 83.81 256 TYR A CA 1
ATOM 1992 C C . TYR A 1 256 ? 4.683 -3.666 -7.810 1.00 83.81 256 TYR A C 1
ATOM 1994 O O . TYR A 1 256 ? 3.460 -3.735 -7.702 1.00 83.81 256 TYR A O 1
ATOM 2002 N N . CYS A 1 257 ? 5.268 -3.625 -9.010 1.00 89.12 257 CYS A N 1
ATOM 2003 C CA . CYS A 1 257 ? 4.476 -3.675 -10.241 1.00 89.12 257 CYS A CA 1
ATOM 2004 C C . CYS A 1 257 ? 3.590 -4.937 -10.352 1.00 89.12 257 CYS A C 1
ATOM 2006 O O . CYS A 1 257 ? 2.444 -4.789 -10.779 1.00 89.12 257 CYS A O 1
ATOM 2008 N N . PRO A 1 258 ? 4.019 -6.139 -9.900 1.00 85.81 258 PRO A N 1
ATOM 2009 C CA . PRO A 1 258 ? 3.133 -7.298 -9.806 1.00 85.81 258 PRO A CA 1
ATOM 2010 C C . PRO A 1 258 ? 1.852 -7.043 -9.016 1.00 85.81 258 PRO A C 1
ATOM 2012 O O . PRO A 1 258 ? 0.777 -7.369 -9.510 1.00 85.81 258 PRO A O 1
ATOM 2015 N N . ASP A 1 259 ? 1.935 -6.434 -7.825 1.00 81.75 259 ASP A N 1
ATOM 2016 C CA . ASP A 1 259 ? 0.713 -6.174 -7.059 1.00 81.75 259 ASP A CA 1
ATOM 2017 C C . ASP A 1 259 ? -0.101 -5.061 -7.714 1.00 81.75 259 ASP A C 1
ATOM 2019 O O . ASP A 1 259 ? -1.320 -5.137 -7.712 1.00 81.75 259 ASP A O 1
ATOM 2023 N N . LEU A 1 260 ? 0.538 -4.039 -8.299 1.00 83.62 260 LEU A N 1
ATOM 2024 C CA . LEU A 1 260 ? -0.183 -2.989 -9.026 1.00 83.62 260 LEU A CA 1
ATOM 2025 C C . LEU A 1 260 ? -0.987 -3.546 -10.203 1.00 83.62 260 LEU A C 1
ATOM 2027 O O . LEU A 1 260 ? -2.077 -3.049 -10.464 1.00 83.62 260 LEU A O 1
ATOM 2031 N N . LEU A 1 261 ? -0.481 -4.573 -10.890 1.00 84.75 261 LEU A N 1
ATOM 2032 C CA . LEU A 1 261 ? -1.234 -5.280 -11.925 1.00 84.75 261 LEU A CA 1
ATOM 2033 C C . LEU A 1 261 ? -2.434 -6.024 -11.335 1.00 84.75 261 LEU A C 1
ATOM 2035 O O . LEU A 1 261 ? -3.522 -5.945 -11.896 1.00 84.75 261 LEU A O 1
ATOM 2039 N N . GLU A 1 262 ? -2.249 -6.689 -10.196 1.00 82.06 262 GLU A N 1
ATOM 2040 C CA . GLU A 1 262 ? -3.310 -7.434 -9.508 1.00 82.06 262 GLU A CA 1
ATOM 2041 C C . GLU A 1 262 ? -4.415 -6.517 -8.962 1.00 82.06 262 GLU A C 1
ATOM 2043 O O . GLU A 1 262 ? -5.592 -6.841 -9.094 1.00 82.06 262 GLU A O 1
ATOM 2048 N N . VAL A 1 263 ? -4.061 -5.370 -8.369 1.00 77.94 263 VAL A N 1
ATOM 2049 C CA . VAL A 1 263 ? -5.033 -4.489 -7.693 1.00 77.94 263 VAL A CA 1
ATOM 2050 C C . VAL A 1 263 ? -5.521 -3.327 -8.555 1.00 77.94 263 VAL A C 1
ATOM 2052 O O . VAL A 1 263 ? -6.632 -2.847 -8.366 1.00 77.94 263 VAL A O 1
ATOM 2055 N N . GLY A 1 264 ? -4.688 -2.830 -9.469 1.00 79.69 264 GLY A N 1
ATOM 2056 C CA . GLY A 1 264 ? -4.946 -1.622 -10.258 1.00 79.69 264 GLY A CA 1
ATOM 2057 C C . GLY A 1 264 ? -5.011 -1.856 -11.766 1.00 79.69 264 GLY A C 1
ATOM 2058 O O . GLY A 1 264 ? -5.329 -0.918 -12.502 1.00 79.69 264 GLY A O 1
ATOM 2059 N N . GLY A 1 265 ? -4.709 -3.067 -12.238 1.00 88.44 265 GLY A N 1
ATOM 2060 C CA . GLY A 1 265 ? -4.739 -3.421 -13.652 1.00 88.44 265 GLY A CA 1
ATOM 2061 C C . GLY A 1 265 ? -3.605 -2.821 -14.490 1.00 88.44 265 GLY A C 1
ATOM 2062 O O . GLY A 1 265 ? -2.718 -2.099 -14.016 1.00 88.44 265 GLY A O 1
ATOM 2063 N N . VAL A 1 266 ? -3.650 -3.128 -15.789 1.00 93.69 266 VAL A N 1
ATOM 2064 C CA . VAL A 1 266 ? -2.625 -2.737 -16.770 1.00 93.69 266 VAL A CA 1
ATOM 2065 C C . VAL A 1 266 ? -2.524 -1.222 -16.900 1.00 93.69 266 VAL A C 1
ATOM 2067 O O . VAL A 1 266 ? -1.424 -0.701 -17.052 1.00 93.69 266 VAL A O 1
ATOM 2070 N N . GLU A 1 267 ? -3.633 -0.491 -16.814 1.00 93.50 267 GLU A N 1
ATOM 2071 C CA . GLU A 1 267 ? -3.661 0.967 -16.933 1.00 93.50 267 GLU A CA 1
ATOM 2072 C C . GLU A 1 267 ? -2.836 1.640 -15.834 1.00 93.50 267 GLU A C 1
ATOM 2074 O O . GLU A 1 267 ? -2.000 2.496 -16.131 1.00 93.50 267 GLU A O 1
ATOM 2079 N N . THR A 1 268 ? -3.031 1.220 -14.583 1.00 89.94 268 THR A N 1
ATOM 2080 C CA . THR A 1 268 ? -2.305 1.752 -13.423 1.00 89.94 268 THR A CA 1
ATOM 2081 C C . THR A 1 268 ? -0.824 1.397 -13.501 1.00 89.94 268 THR A C 1
ATOM 2083 O O . THR A 1 268 ? 0.034 2.265 -13.339 1.00 89.94 268 THR A O 1
ATOM 2086 N N . ALA A 1 269 ? -0.510 0.140 -13.827 1.00 92.25 269 ALA A N 1
ATOM 2087 C CA . ALA A 1 269 ? 0.870 -0.293 -14.013 1.00 92.25 269 ALA A CA 1
ATOM 2088 C C . ALA A 1 269 ? 1.565 0.477 -15.150 1.00 92.25 269 ALA A C 1
ATOM 2090 O O . ALA A 1 269 ? 2.707 0.903 -14.997 1.00 92.25 269 ALA A O 1
ATOM 2091 N N . SER A 1 270 ? 0.867 0.734 -16.261 1.00 95.75 270 SER A N 1
ATOM 2092 C CA . SER A 1 270 ? 1.416 1.468 -17.409 1.00 95.75 270 SER A CA 1
ATOM 2093 C C . SER A 1 270 ? 1.804 2.901 -17.047 1.00 95.75 270 SER A C 1
ATOM 2095 O O . SER A 1 270 ? 2.853 3.370 -17.476 1.00 95.75 270 SER A O 1
ATOM 2097 N N . GLN A 1 271 ? 1.000 3.592 -16.228 1.00 94.00 271 GLN A N 1
ATOM 2098 C CA . GLN A 1 271 ? 1.330 4.945 -15.762 1.00 94.00 271 GLN A CA 1
ATOM 2099 C C . GLN A 1 271 ? 2.650 4.974 -14.986 1.00 94.00 271 GLN A C 1
ATOM 2101 O O . GLN A 1 271 ? 3.446 5.892 -15.169 1.00 94.00 271 GLN A O 1
ATOM 2106 N N . LEU A 1 272 ? 2.900 3.959 -14.154 1.00 93.88 272 LEU A N 1
ATOM 2107 C CA . LEU A 1 272 ? 4.159 3.834 -13.428 1.00 93.88 272 LEU A CA 1
ATOM 2108 C C . LEU A 1 272 ? 5.318 3.472 -14.365 1.00 93.88 272 LEU A C 1
ATOM 2110 O O . LEU A 1 272 ? 6.365 4.110 -14.310 1.00 93.88 272 LEU A O 1
ATOM 2114 N N . LEU A 1 273 ? 5.145 2.460 -15.221 1.00 96.69 273 LEU A N 1
ATOM 2115 C CA . LEU A 1 273 ? 6.205 1.951 -16.101 1.00 96.69 273 LEU A CA 1
ATOM 2116 C C . LEU A 1 273 ? 6.664 2.986 -17.134 1.00 96.69 273 LEU A C 1
ATOM 2118 O O . LEU A 1 273 ? 7.844 3.021 -17.475 1.00 96.69 273 LEU A O 1
ATOM 2122 N N . LEU A 1 274 ? 5.747 3.833 -17.604 1.00 97.00 274 LEU A N 1
ATOM 2123 C CA . LEU A 1 274 ? 6.027 4.890 -18.576 1.00 97.00 274 LEU A CA 1
ATOM 2124 C C . LEU A 1 274 ? 6.408 6.229 -17.935 1.00 97.00 274 LEU A C 1
ATOM 2126 O O . LEU A 1 274 ? 6.718 7.176 -18.658 1.00 97.00 274 LEU A O 1
ATOM 2130 N N . ALA A 1 275 ? 6.398 6.339 -16.603 1.00 96.69 275 ALA A N 1
ATOM 2131 C CA . ALA A 1 275 ? 6.845 7.557 -15.940 1.00 96.69 275 ALA A CA 1
ATOM 2132 C C . ALA A 1 275 ? 8.325 7.825 -16.295 1.00 96.69 275 ALA A C 1
ATOM 2134 O O . ALA A 1 275 ? 9.153 6.920 -16.135 1.00 96.69 275 ALA A O 1
ATOM 2135 N N . PRO A 1 276 ? 8.696 9.045 -16.739 1.00 97.19 276 PRO A N 1
ATOM 2136 C CA . PRO A 1 276 ? 10.074 9.361 -17.125 1.00 97.19 276 PRO A CA 1
ATOM 2137 C C . PRO A 1 276 ? 11.124 8.989 -16.068 1.00 97.19 276 PRO A C 1
ATOM 2139 O O . PRO A 1 276 ? 12.179 8.455 -16.414 1.00 97.19 276 PRO A O 1
ATOM 2142 N N . VAL A 1 277 ? 10.814 9.187 -14.783 1.00 96.94 277 VAL A N 1
ATOM 2143 C CA . VAL A 1 277 ? 11.673 8.777 -13.661 1.00 96.94 277 VAL A CA 1
ATOM 2144 C C . VAL A 1 277 ? 11.923 7.263 -13.630 1.00 96.94 277 VAL A C 1
ATOM 2146 O O . VAL A 1 277 ? 13.057 6.839 -13.415 1.00 96.94 277 VAL A O 1
ATOM 2149 N N . CYS A 1 278 ? 10.904 6.440 -13.898 1.00 97.44 278 CYS A N 1
ATOM 2150 C CA . CYS A 1 278 ? 11.009 4.979 -1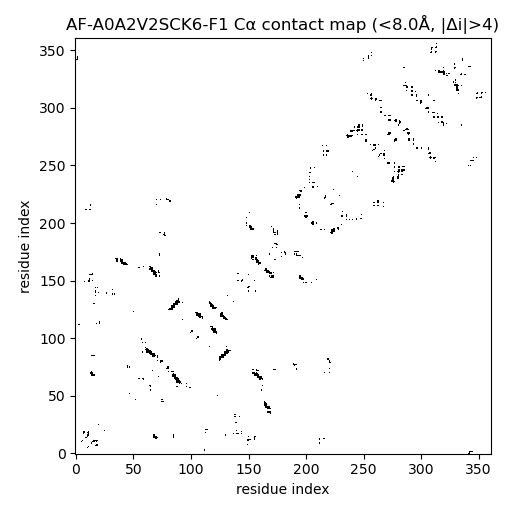3.916 1.00 97.44 278 CYS A CA 1
ATOM 2151 C C . CYS A 1 278 ? 11.800 4.493 -15.127 1.00 97.44 278 CYS A C 1
ATOM 2153 O O . CYS A 1 278 ? 12.669 3.635 -14.987 1.00 97.44 278 CYS A O 1
ATOM 2155 N N . LEU A 1 279 ? 11.538 5.071 -16.303 1.00 97.31 279 LEU A N 1
ATOM 2156 C CA . LEU A 1 279 ? 12.278 4.770 -17.529 1.00 97.31 279 LEU A CA 1
ATOM 2157 C C . LEU A 1 279 ? 13.769 5.084 -17.360 1.00 97.31 279 LEU A C 1
ATOM 2159 O O . LEU A 1 279 ? 14.625 4.245 -17.645 1.00 97.31 279 LEU A O 1
ATOM 2163 N N . ALA A 1 280 ? 14.083 6.272 -16.838 1.00 96.75 280 ALA A N 1
ATOM 2164 C CA . ALA A 1 280 ? 15.455 6.685 -16.575 1.00 96.75 280 ALA A CA 1
ATOM 2165 C C . ALA A 1 280 ? 16.128 5.807 -15.508 1.00 96.75 280 ALA A C 1
ATOM 2167 O O . ALA A 1 280 ? 17.278 5.398 -15.700 1.00 96.75 280 ALA A O 1
ATOM 2168 N N . ALA A 1 281 ? 15.419 5.483 -14.421 1.00 96.56 281 ALA A N 1
ATOM 2169 C CA . ALA A 1 281 ? 15.919 4.618 -13.356 1.00 96.56 281 ALA A CA 1
ATOM 2170 C C . ALA A 1 281 ? 16.250 3.214 -13.874 1.00 96.56 281 ALA A C 1
ATOM 2172 O O . ALA A 1 281 ? 17.371 2.739 -13.694 1.00 96.56 281 ALA A O 1
ATOM 2173 N N . ALA A 1 282 ? 15.305 2.577 -14.567 1.00 95.19 282 ALA A N 1
ATOM 2174 C CA . ALA A 1 282 ? 15.446 1.212 -15.055 1.00 95.19 282 ALA A CA 1
ATOM 2175 C C . ALA A 1 282 ? 16.539 1.092 -16.120 1.00 95.19 282 ALA A C 1
ATOM 2177 O O . ALA A 1 282 ? 17.325 0.144 -16.086 1.00 95.19 282 ALA A O 1
ATOM 2178 N N . ASN A 1 283 ? 16.660 2.082 -17.007 1.00 94.12 283 ASN A N 1
ATOM 2179 C CA . ASN A 1 283 ? 17.757 2.132 -17.965 1.00 94.12 283 ASN A CA 1
ATOM 2180 C C . ASN A 1 283 ? 19.117 2.304 -17.261 1.00 94.12 283 ASN A C 1
ATOM 2182 O O . ASN A 1 283 ? 20.077 1.615 -17.592 1.00 94.12 283 ASN A O 1
ATOM 2186 N N . THR A 1 284 ? 19.202 3.175 -16.253 1.00 93.19 284 THR A N 1
ATOM 2187 C CA . THR A 1 284 ? 20.461 3.456 -15.540 1.00 93.19 284 THR A CA 1
ATOM 2188 C C . THR A 1 284 ? 20.906 2.287 -14.658 1.00 93.19 284 THR A C 1
ATOM 2190 O O . THR A 1 284 ? 22.071 1.900 -14.688 1.00 93.19 284 THR A O 1
ATOM 2193 N N . ALA A 1 285 ? 19.996 1.712 -13.871 1.00 91.12 285 ALA A N 1
ATOM 2194 C CA . ALA A 1 285 ? 20.330 0.690 -12.880 1.00 91.12 285 ALA A CA 1
ATOM 2195 C C . ALA A 1 285 ? 20.303 -0.731 -13.438 1.00 91.12 285 ALA A C 1
ATOM 2197 O O . ALA A 1 285 ? 21.087 -1.587 -13.028 1.00 91.12 285 ALA A O 1
ATOM 2198 N N . ALA A 1 286 ? 19.369 -1.001 -14.346 1.00 89.44 286 ALA A N 1
ATOM 2199 C CA . ALA A 1 286 ? 19.117 -2.332 -14.861 1.00 89.44 286 ALA A CA 1
ATOM 2200 C C . ALA A 1 286 ? 19.239 -2.413 -16.378 1.00 89.44 286 ALA A C 1
ATOM 2202 O O . ALA A 1 286 ? 19.058 -3.510 -16.883 1.00 89.44 286 ALA A O 1
ATOM 2203 N N . GLY A 1 287 ? 19.572 -1.349 -17.115 1.00 90.75 287 GLY A N 1
ATOM 2204 C CA . GLY A 1 287 ? 19.718 -1.390 -18.576 1.00 90.75 287 GLY A CA 1
ATOM 2205 C C . GLY A 1 287 ? 18.538 -2.041 -19.304 1.00 90.75 287 GLY A C 1
ATOM 2206 O O . GLY A 1 287 ? 18.766 -2.723 -20.300 1.00 90.75 287 GLY A O 1
ATOM 2207 N N . ILE A 1 288 ? 17.322 -1.919 -18.762 1.00 92.31 288 ILE A N 1
ATOM 2208 C CA . ILE A 1 288 ? 16.087 -2.448 -19.355 1.00 92.31 288 ILE A CA 1
ATOM 2209 C C . ILE A 1 288 ? 15.185 -1.301 -19.806 1.00 92.31 288 ILE A C 1
ATOM 2211 O O . ILE A 1 288 ? 15.209 -0.217 -19.223 1.00 92.31 288 ILE A O 1
ATOM 2215 N N . ASP A 1 289 ? 14.356 -1.567 -20.813 1.00 94.31 289 ASP A N 1
ATOM 2216 C CA . ASP A 1 289 ? 13.368 -0.622 -21.331 1.00 94.31 289 ASP A CA 1
ATOM 2217 C C . ASP A 1 289 ? 11.963 -0.995 -20.834 1.00 94.31 289 ASP A C 1
ATOM 2219 O O . ASP A 1 289 ? 11.324 -1.924 -21.342 1.00 94.31 289 ASP A O 1
ATOM 2223 N N . LEU A 1 290 ? 11.465 -0.260 -19.832 1.00 97.06 290 LEU A N 1
ATOM 2224 C CA . LEU A 1 290 ? 10.127 -0.500 -19.277 1.00 97.06 290 LEU A CA 1
ATOM 2225 C C . LEU A 1 290 ? 9.009 -0.255 -20.300 1.00 97.06 290 LEU A C 1
ATOM 2227 O O . LEU A 1 290 ? 7.949 -0.864 -20.174 1.00 97.06 290 LEU A O 1
ATOM 2231 N N . SER A 1 291 ? 9.236 0.551 -21.342 1.00 97.25 291 SER A N 1
ATOM 2232 C CA . SER A 1 291 ? 8.239 0.792 -22.398 1.00 97.25 291 SER A CA 1
ATOM 2233 C C . SER A 1 291 ? 7.954 -0.478 -23.200 1.00 97.25 291 SER A C 1
ATOM 2235 O O . SER A 1 291 ? 6.827 -0.714 -23.630 1.00 97.25 291 SER A O 1
ATOM 2237 N N . ARG A 1 292 ? 8.963 -1.340 -23.388 1.00 96.38 292 ARG A N 1
ATOM 2238 C CA . ARG A 1 292 ? 8.785 -2.640 -24.058 1.00 96.38 292 ARG A CA 1
ATOM 2239 C C . ARG A 1 292 ? 8.017 -3.625 -23.193 1.00 96.38 292 ARG A C 1
ATOM 2241 O O . ARG A 1 292 ? 7.192 -4.376 -23.712 1.00 96.38 292 ARG A O 1
ATOM 2248 N N . ILE A 1 293 ? 8.285 -3.611 -21.889 1.00 96.62 293 ILE A N 1
ATOM 2249 C CA . ILE A 1 293 ? 7.565 -4.428 -20.910 1.00 96.62 293 ILE A CA 1
ATOM 2250 C C . ILE A 1 293 ? 6.096 -3.992 -20.864 1.00 96.62 293 ILE A C 1
ATOM 2252 O O . ILE A 1 293 ? 5.209 -4.831 -20.986 1.00 96.62 293 ILE A O 1
ATOM 2256 N N . GLU A 1 294 ? 5.824 -2.688 -20.799 1.00 97.69 294 GLU A N 1
ATOM 2257 C CA . GLU A 1 294 ? 4.465 -2.142 -20.880 1.00 97.69 294 GLU A CA 1
ATOM 2258 C C . GLU A 1 294 ? 3.760 -2.553 -22.182 1.00 97.69 294 GLU A C 1
ATOM 2260 O O . GLU A 1 294 ? 2.648 -3.090 -22.143 1.00 97.69 294 GLU A O 1
ATOM 2265 N N . GLY A 1 295 ? 4.439 -2.418 -23.327 1.00 97.06 295 GLY A N 1
ATOM 2266 C CA . GLY A 1 295 ? 3.882 -2.797 -24.624 1.00 97.06 295 GLY A CA 1
ATOM 2267 C C . GLY A 1 295 ? 3.549 -4.289 -24.713 1.00 97.06 295 GLY A C 1
ATOM 2268 O O . GLY A 1 295 ? 2.548 -4.673 -25.327 1.00 97.06 295 GLY A O 1
ATOM 2269 N N . HIS A 1 296 ? 4.346 -5.142 -24.060 1.00 96.12 296 HIS A N 1
ATOM 2270 C CA . HIS A 1 296 ? 4.049 -6.563 -23.912 1.00 96.12 296 HIS A CA 1
ATOM 2271 C C . HIS A 1 296 ? 2.765 -6.790 -23.099 1.00 96.12 296 HIS A C 1
ATOM 2273 O O . HIS A 1 296 ? 1.875 -7.502 -23.571 1.00 96.12 296 HIS A O 1
ATOM 2279 N N . LEU A 1 297 ? 2.636 -6.152 -21.932 1.00 96.50 297 LEU A N 1
ATOM 2280 C CA . LEU A 1 297 ? 1.457 -6.273 -21.065 1.00 96.50 297 LEU A CA 1
ATOM 2281 C C . LEU A 1 297 ? 0.180 -5.790 -21.770 1.00 96.50 297 LEU A C 1
ATOM 2283 O O . LEU A 1 297 ? -0.834 -6.488 -21.769 1.00 96.50 297 LEU A O 1
ATOM 2287 N N . ARG A 1 298 ? 0.234 -4.650 -22.470 1.00 96.06 298 ARG A N 1
ATOM 2288 C CA . ARG A 1 298 ? -0.899 -4.160 -23.273 1.00 96.06 298 ARG A CA 1
ATOM 2289 C C . ARG A 1 298 ? -1.270 -5.095 -24.411 1.00 96.06 298 ARG A C 1
ATOM 2291 O O . ARG A 1 298 ? -2.445 -5.223 -24.750 1.00 96.06 298 ARG A O 1
ATOM 2298 N N . ARG A 1 299 ? -0.286 -5.738 -25.040 1.00 96.75 299 ARG A N 1
ATOM 2299 C CA . ARG A 1 299 ? -0.554 -6.719 -26.094 1.00 96.75 299 ARG A CA 1
ATOM 2300 C C . ARG A 1 299 ? -1.289 -7.934 -25.534 1.00 96.75 299 ARG A C 1
ATOM 2302 O O . ARG A 1 299 ? -2.230 -8.379 -26.183 1.00 96.75 299 ARG A O 1
ATOM 2309 N N . LEU A 1 300 ? -0.905 -8.434 -24.358 1.00 93.81 300 LEU A N 1
ATOM 2310 C CA . LEU A 1 300 ? -1.637 -9.510 -23.681 1.00 93.81 300 LEU A CA 1
ATOM 2311 C C . LEU A 1 300 ? -3.088 -9.099 -23.415 1.00 93.81 300 LEU A C 1
ATOM 2313 O O . LEU A 1 300 ? -4.001 -9.804 -23.840 1.00 93.81 300 LEU A O 1
ATOM 2317 N N . GLN A 1 301 ? -3.294 -7.905 -22.852 1.00 93.31 301 GLN A N 1
ATOM 2318 C CA . GLN A 1 301 ? -4.627 -7.354 -22.598 1.00 93.31 301 GLN A CA 1
ATOM 2319 C C . GLN A 1 301 ? -5.482 -7.287 -23.878 1.00 93.31 301 GLN A C 1
ATOM 2321 O O . GLN A 1 301 ? -6.618 -7.752 -23.895 1.00 93.31 301 GLN A O 1
ATOM 2326 N N . ARG A 1 302 ? -4.927 -6.779 -24.991 1.00 94.19 302 ARG A N 1
ATOM 2327 C CA . ARG A 1 302 ? -5.620 -6.724 -26.298 1.00 94.19 302 ARG A CA 1
ATOM 2328 C C . ARG A 1 302 ? -5.935 -8.102 -26.882 1.00 94.19 302 ARG A C 1
ATOM 2330 O O . ARG A 1 302 ? -6.869 -8.226 -27.664 1.00 94.19 302 ARG A O 1
ATOM 2337 N N . GLN A 1 303 ? -5.153 -9.119 -26.532 1.00 95.00 303 GLN A N 1
ATOM 2338 C CA . GLN A 1 303 ? -5.374 -10.509 -26.936 1.00 95.00 303 GLN A CA 1
ATOM 2339 C C . GLN A 1 303 ? -6.367 -11.244 -26.022 1.00 95.00 303 GLN A C 1
ATOM 2341 O O . GLN A 1 303 ? -6.567 -12.442 -26.203 1.00 95.00 303 GLN A O 1
ATOM 2346 N N . GLY A 1 304 ? -6.957 -10.565 -25.031 1.00 91.69 304 GLY A N 1
ATOM 2347 C CA . GLY A 1 304 ? -7.825 -11.195 -24.034 1.00 91.69 304 GLY A CA 1
ATOM 2348 C C . GLY A 1 304 ? -7.073 -12.116 -23.071 1.00 91.69 304 GLY A C 1
ATOM 2349 O O . GLY A 1 304 ? -7.687 -12.971 -22.441 1.00 91.69 304 GLY A O 1
ATOM 2350 N N . LYS A 1 305 ? -5.745 -11.975 -22.973 1.00 91.12 305 LYS A N 1
ATOM 2351 C CA . LYS A 1 305 ? -4.912 -12.707 -22.017 1.00 91.12 305 LYS A CA 1
ATOM 2352 C C . LYS A 1 305 ? -4.730 -11.883 -20.752 1.00 91.12 305 LYS A C 1
ATOM 2354 O O . LYS A 1 305 ? -4.606 -10.660 -20.805 1.00 91.12 305 LYS A O 1
ATOM 2359 N N . GLU A 1 306 ? -4.671 -12.573 -19.622 1.00 86.12 306 GLU A N 1
ATOM 2360 C CA . GLU A 1 306 ? -4.410 -11.947 -18.333 1.00 86.12 306 GLU A CA 1
ATOM 2361 C C . GLU A 1 306 ? -2.973 -11.407 -18.280 1.00 86.12 306 GLU A C 1
ATOM 2363 O O . GLU A 1 306 ? -2.013 -12.119 -18.572 1.00 86.12 306 GLU A O 1
ATOM 2368 N N . ALA A 1 307 ? -2.834 -10.133 -17.916 1.00 89.69 307 ALA A N 1
ATOM 2369 C CA . ALA A 1 307 ? -1.553 -9.488 -17.668 1.00 89.69 307 ALA A CA 1
ATOM 2370 C C . ALA A 1 307 ? -1.365 -9.363 -16.153 1.00 89.69 307 ALA A C 1
ATOM 2372 O O . ALA A 1 307 ? -1.922 -8.467 -15.524 1.00 89.69 307 ALA A O 1
ATOM 2373 N N . ASN A 1 308 ? -0.601 -10.287 -15.575 1.00 85.00 308 ASN A N 1
ATOM 2374 C CA . ASN A 1 308 ? -0.382 -10.392 -14.133 1.00 85.00 308 ASN A CA 1
ATOM 2375 C C . ASN A 1 308 ? 1.115 -10.314 -13.783 1.00 85.00 308 ASN A C 1
ATOM 2377 O O . ASN A 1 308 ? 1.977 -10.122 -14.649 1.00 85.00 308 ASN A O 1
ATOM 2381 N N . GLY A 1 309 ? 1.433 -10.471 -12.495 1.00 82.69 309 GLY A N 1
ATOM 2382 C CA . GLY A 1 309 ? 2.806 -10.421 -11.993 1.00 82.69 309 GLY A CA 1
ATOM 2383 C C . GLY A 1 309 ? 3.766 -11.400 -12.673 1.00 82.69 309 GLY A C 1
ATOM 2384 O O . GLY A 1 309 ? 4.922 -11.049 -12.903 1.00 82.69 309 GLY A O 1
ATOM 2385 N N . ARG A 1 310 ? 3.292 -12.593 -13.056 1.00 86.94 310 ARG A N 1
ATOM 2386 C CA . ARG A 1 310 ? 4.102 -13.598 -13.759 1.00 86.94 310 ARG A CA 1
ATOM 2387 C C . ARG A 1 310 ? 4.553 -13.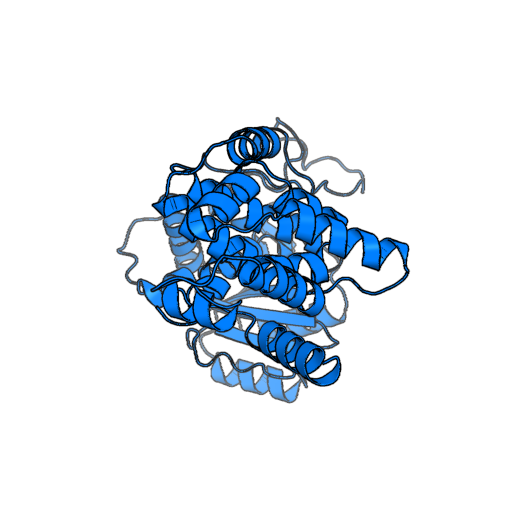087 -15.125 1.00 86.94 310 ARG A C 1
ATOM 2389 O O . ARG A 1 310 ? 5.741 -13.129 -15.437 1.00 86.94 310 ARG A O 1
ATOM 2396 N N . GLU A 1 311 ? 3.616 -12.575 -15.921 1.00 92.25 311 GLU A N 1
ATOM 2397 C CA . GLU A 1 311 ? 3.899 -12.064 -17.269 1.00 92.25 311 GLU A CA 1
ATOM 2398 C C . GLU A 1 311 ? 4.823 -10.842 -17.227 1.00 92.25 311 GLU A C 1
ATOM 2400 O O . GLU A 1 311 ? 5.746 -10.716 -18.033 1.00 92.25 311 GLU A O 1
ATOM 2405 N N . PHE A 1 312 ? 4.640 -9.972 -16.230 1.00 93.94 312 PHE A N 1
ATOM 2406 C CA . PHE A 1 312 ? 5.555 -8.862 -15.982 1.00 93.94 312 PHE A CA 1
ATOM 2407 C C . PHE A 1 312 ? 6.983 -9.345 -15.690 1.00 93.94 312 PHE A C 1
ATOM 2409 O O . PHE A 1 312 ? 7.931 -8.876 -16.322 1.00 93.94 312 PHE A O 1
ATOM 2416 N N . MET A 1 313 ? 7.152 -10.317 -14.788 1.00 91.69 313 MET A N 1
ATOM 2417 C CA . MET A 1 313 ? 8.473 -10.854 -14.438 1.00 91.69 313 MET A CA 1
ATOM 2418 C C . MET A 1 313 ? 9.150 -11.561 -15.614 1.00 91.69 313 MET A C 1
ATOM 2420 O O . MET A 1 313 ? 10.354 -11.391 -15.822 1.00 91.69 313 MET A O 1
ATOM 2424 N N . ALA A 1 314 ? 8.388 -12.300 -16.424 1.00 91.06 314 ALA A N 1
ATOM 2425 C CA . ALA A 1 314 ? 8.891 -12.926 -17.644 1.00 91.06 314 ALA A CA 1
ATOM 2426 C C . ALA A 1 314 ? 9.362 -11.882 -18.675 1.00 91.06 314 ALA A C 1
ATOM 2428 O O . ALA A 1 314 ? 10.423 -12.036 -19.292 1.00 91.06 314 ALA A O 1
ATOM 2429 N N . ALA A 1 315 ? 8.623 -10.778 -18.828 1.00 93.69 315 ALA A N 1
ATOM 2430 C CA . ALA A 1 315 ? 9.012 -9.673 -19.701 1.00 93.69 315 ALA A CA 1
ATOM 2431 C C . ALA A 1 315 ? 10.284 -8.960 -19.203 1.00 93.69 315 ALA A C 1
ATOM 2433 O O . ALA A 1 315 ? 11.187 -8.699 -20.000 1.00 93.69 315 ALA A O 1
ATOM 2434 N N . VAL A 1 316 ? 10.408 -8.717 -17.891 1.00 93.38 316 VAL A N 1
ATOM 2435 C CA . VAL A 1 316 ? 11.635 -8.176 -17.274 1.00 93.38 316 VAL A CA 1
ATOM 2436 C C . VAL A 1 316 ? 12.822 -9.108 -17.515 1.00 93.38 316 VAL A C 1
ATOM 2438 O O . VAL A 1 316 ? 13.888 -8.660 -17.941 1.00 93.38 316 VAL A O 1
ATOM 2441 N N . HIS A 1 317 ? 12.645 -10.408 -17.269 1.00 90.81 317 HIS A N 1
ATOM 2442 C CA . HIS A 1 317 ? 13.679 -11.413 -17.501 1.00 90.81 317 HIS A CA 1
ATOM 2443 C C . HIS A 1 317 ? 14.152 -11.396 -18.961 1.00 90.81 317 HIS A C 1
ATOM 2445 O O . HIS A 1 317 ? 15.354 -11.365 -19.222 1.00 90.81 317 HIS A O 1
ATOM 2451 N N . SER A 1 318 ? 13.211 -11.325 -19.904 1.00 90.94 318 SER A N 1
ATOM 2452 C CA . SER A 1 318 ? 13.499 -11.263 -21.338 1.00 90.94 318 SER A CA 1
ATOM 2453 C C . SER A 1 318 ? 14.274 -10.005 -21.742 1.00 90.94 318 SER A C 1
ATOM 2455 O O . SER A 1 318 ? 15.160 -10.089 -22.589 1.00 90.94 318 SER A O 1
ATOM 2457 N N . GLU A 1 319 ? 13.978 -8.838 -21.159 1.00 91.56 319 GLU A N 1
ATOM 2458 C CA . GLU A 1 319 ? 14.771 -7.622 -21.406 1.00 91.56 319 GLU A CA 1
ATOM 2459 C C . GLU A 1 319 ? 16.191 -7.746 -20.842 1.00 91.56 319 GLU A C 1
ATOM 2461 O O . GLU A 1 319 ? 17.150 -7.354 -21.506 1.00 91.56 319 GLU A O 1
ATOM 2466 N N . LEU A 1 320 ? 16.353 -8.344 -19.658 1.00 89.69 320 LEU A N 1
ATOM 2467 C CA . LEU A 1 320 ? 17.673 -8.562 -19.059 1.00 89.69 320 LEU A CA 1
ATOM 2468 C C . LEU A 1 320 ? 18.548 -9.513 -19.891 1.00 89.69 320 LEU A C 1
ATOM 2470 O O . LEU A 1 320 ? 19.751 -9.278 -19.994 1.00 89.69 320 LEU A O 1
ATOM 2474 N N . LEU A 1 321 ? 17.963 -10.534 -20.527 1.00 87.06 321 LEU A N 1
ATOM 2475 C CA . LEU A 1 321 ? 18.686 -11.468 -21.404 1.00 87.06 321 LEU A CA 1
ATOM 2476 C C . LEU A 1 321 ? 19.211 -10.832 -22.700 1.00 87.06 321 LEU A C 1
ATOM 2478 O O . LEU A 1 321 ? 20.160 -11.343 -23.287 1.00 87.06 321 LEU A O 1
ATOM 2482 N N . LYS A 1 322 ? 18.630 -9.717 -23.160 1.00 85.31 322 LYS A N 1
ATOM 2483 C CA . LYS A 1 322 ? 19.079 -9.023 -24.385 1.00 85.31 322 LYS A CA 1
ATOM 2484 C C . LYS A 1 322 ? 20.413 -8.301 -24.210 1.00 85.31 322 LYS A C 1
ATOM 2486 O O . LYS A 1 322 ? 20.966 -7.788 -25.183 1.00 85.31 322 LYS A O 1
ATOM 2491 N N . LYS A 1 323 ? 20.920 -8.213 -22.980 1.00 76.69 323 LYS A N 1
ATOM 2492 C CA . LYS A 1 323 ? 22.186 -7.549 -22.699 1.00 76.69 323 LYS A CA 1
ATOM 2493 C C . LYS A 1 323 ? 23.365 -8.365 -23.231 1.00 76.69 323 LYS A C 1
ATOM 2495 O O . LYS A 1 323 ? 23.382 -9.584 -23.073 1.00 76.69 323 LYS A O 1
ATOM 2500 N N . PRO A 1 324 ? 24.383 -7.707 -23.809 1.00 67.69 324 PRO A N 1
ATOM 2501 C CA . PRO A 1 324 ? 25.583 -8.395 -24.258 1.00 67.69 324 PRO A CA 1
ATOM 2502 C C . PRO A 1 324 ? 26.264 -9.108 -23.082 1.00 67.69 324 PRO A C 1
ATOM 2504 O O . PRO A 1 324 ? 26.491 -8.514 -22.026 1.00 67.69 324 PRO A O 1
ATOM 2507 N N . ALA A 1 325 ? 26.589 -10.388 -23.275 1.00 57.03 325 ALA A N 1
ATOM 2508 C CA . ALA A 1 325 ? 27.280 -11.196 -22.280 1.00 57.03 325 ALA A CA 1
ATOM 2509 C C . ALA A 1 325 ? 28.687 -10.624 -22.026 1.00 57.03 325 ALA A C 1
ATOM 2511 O O . ALA A 1 325 ? 29.561 -10.669 -22.890 1.00 57.03 325 ALA A O 1
ATOM 2512 N N . GLY A 1 326 ? 28.905 -10.072 -20.833 1.00 57.28 326 GLY A N 1
ATOM 2513 C CA . GLY A 1 326 ? 30.191 -9.552 -20.371 1.00 57.28 326 GLY A CA 1
ATOM 2514 C C . GLY A 1 326 ? 30.447 -9.937 -18.915 1.00 57.28 326 GLY A C 1
ATOM 2515 O O . GLY A 1 326 ? 29.527 -10.338 -18.201 1.00 57.28 326 GLY A O 1
ATOM 2516 N N . LYS A 1 327 ? 31.698 -9.819 -18.445 1.00 44.38 327 LYS A N 1
ATOM 2517 C CA . LYS A 1 327 ? 32.037 -10.064 -17.031 1.00 44.38 327 LYS A CA 1
ATOM 2518 C C . LYS A 1 327 ? 31.200 -9.143 -16.131 1.00 44.38 327 LYS A C 1
ATOM 2520 O O . LYS A 1 327 ? 31.394 -7.933 -16.151 1.00 44.38 327 LYS A O 1
ATOM 2525 N N . GLY A 1 328 ? 30.294 -9.726 -15.345 1.00 53.59 328 GLY A N 1
ATOM 2526 C CA . GLY A 1 328 ? 29.415 -9.002 -14.418 1.00 53.59 328 GLY A CA 1
ATOM 2527 C C . GLY A 1 328 ? 28.050 -8.590 -14.984 1.00 53.59 328 GLY A C 1
ATOM 2528 O O . GLY A 1 328 ? 27.280 -7.959 -14.266 1.00 53.59 328 GLY A O 1
ATOM 2529 N N . ALA A 1 329 ? 27.720 -8.944 -16.232 1.00 57.03 329 ALA A N 1
ATOM 2530 C CA . ALA A 1 329 ? 26.376 -8.752 -16.768 1.00 57.03 329 ALA A CA 1
ATOM 2531 C C . ALA A 1 329 ? 25.449 -9.862 -16.252 1.00 57.03 329 ALA A C 1
ATOM 2533 O O . ALA A 1 329 ? 25.690 -11.036 -16.515 1.00 57.03 329 ALA A O 1
ATOM 2534 N N . ALA A 1 330 ? 24.395 -9.485 -15.527 1.00 61.34 330 ALA A N 1
ATOM 2535 C CA . ALA A 1 330 ? 23.341 -10.412 -15.137 1.00 61.34 330 ALA A CA 1
ATOM 2536 C C . ALA A 1 330 ? 22.632 -10.986 -16.376 1.00 61.34 330 ALA A C 1
ATOM 2538 O O . ALA A 1 330 ? 22.031 -10.232 -17.146 1.00 61.34 330 ALA A O 1
ATOM 2539 N N . GLN A 1 331 ? 22.678 -12.304 -16.543 1.00 74.12 331 GLN A N 1
ATOM 2540 C CA . GLN A 1 331 ? 21.961 -13.067 -17.559 1.00 74.12 331 GLN A CA 1
ATOM 2541 C C . GLN A 1 331 ? 20.563 -13.405 -17.040 1.00 74.12 331 GLN A C 1
ATOM 2543 O O . GLN A 1 331 ? 20.252 -14.509 -16.600 1.00 74.12 331 GLN A O 1
ATOM 2548 N N . GLY A 1 332 ? 19.697 -12.395 -17.068 1.00 81.69 332 GLY A N 1
ATOM 2549 C CA . GLY A 1 332 ? 18.311 -12.533 -16.641 1.00 81.69 332 GLY A CA 1
ATOM 2550 C C . GLY A 1 332 ? 18.061 -12.153 -15.181 1.00 81.69 332 GLY A C 1
ATOM 2551 O O . GLY A 1 332 ? 18.940 -11.729 -14.426 1.00 81.69 332 GLY A O 1
ATOM 2552 N N . LEU A 1 333 ? 16.788 -12.257 -14.801 1.00 85.00 333 LEU A N 1
ATOM 2553 C CA . LEU A 1 333 ? 16.259 -11.718 -13.547 1.00 85.00 333 LEU A CA 1
ATOM 2554 C C . LEU A 1 333 ? 16.885 -12.313 -12.264 1.00 85.00 333 LEU A C 1
ATOM 2556 O O . LEU A 1 333 ? 17.256 -11.520 -11.400 1.00 85.00 333 LEU A O 1
ATOM 2560 N N . PRO A 1 334 ? 17.088 -13.639 -12.110 1.00 83.31 334 PRO A N 1
ATOM 2561 C CA . PRO A 1 334 ? 17.694 -14.190 -10.891 1.00 83.31 334 PRO A CA 1
ATOM 2562 C C . PRO A 1 334 ? 19.102 -13.651 -10.608 1.00 83.31 334 PRO A C 1
ATOM 2564 O O . PRO A 1 334 ? 19.405 -13.250 -9.483 1.00 83.31 334 PRO A O 1
ATOM 2567 N N . GLU A 1 335 ? 19.949 -13.584 -11.635 1.00 83.12 335 GLU A N 1
ATOM 2568 C CA . GLU A 1 335 ? 21.318 -13.076 -11.515 1.00 83.12 335 GLU A CA 1
ATOM 2569 C C . GLU A 1 335 ? 21.340 -11.575 -11.236 1.00 83.12 335 GLU A C 1
ATOM 2571 O O . GLU A 1 335 ? 22.141 -11.103 -10.425 1.00 83.12 335 GLU A O 1
ATOM 2576 N N . TYR A 1 336 ? 20.418 -10.824 -11.848 1.00 84.88 336 TYR A N 1
ATOM 2577 C CA . TYR A 1 336 ? 20.263 -9.401 -11.574 1.00 84.88 336 TYR A CA 1
ATOM 2578 C C . TYR A 1 336 ? 19.931 -9.180 -10.100 1.00 84.88 336 TYR A C 1
ATOM 2580 O O . TYR A 1 336 ? 20.641 -8.435 -9.427 1.00 84.88 336 TYR A O 1
ATOM 2588 N N . LEU A 1 337 ? 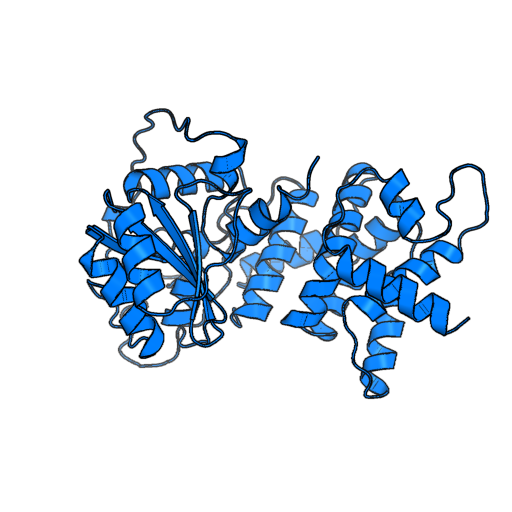18.933 -9.889 -9.568 1.00 84.06 337 LEU A N 1
ATOM 2589 C CA . LEU A 1 337 ? 18.534 -9.774 -8.165 1.00 84.06 337 LEU A CA 1
ATOM 2590 C C . LEU A 1 337 ? 19.668 -10.178 -7.208 1.00 84.06 337 LEU A C 1
ATOM 2592 O O . LEU A 1 337 ? 19.915 -9.486 -6.217 1.00 84.06 337 LEU A O 1
ATOM 2596 N N . ALA A 1 338 ? 20.410 -11.243 -7.528 1.00 81.88 338 ALA A N 1
ATOM 2597 C CA . ALA A 1 338 ? 21.577 -11.661 -6.751 1.00 81.88 338 ALA A CA 1
ATOM 2598 C C . ALA A 1 338 ? 22.684 -10.588 -6.747 1.00 81.88 338 ALA A C 1
ATOM 2600 O O . ALA A 1 338 ? 23.251 -10.280 -5.694 1.00 81.88 338 ALA A O 1
ATOM 2601 N N . SER A 1 339 ? 22.962 -9.981 -7.906 1.00 81.38 339 SER A N 1
ATOM 2602 C CA . SER A 1 339 ? 23.975 -8.928 -8.057 1.00 81.38 339 SER A CA 1
ATOM 2603 C C . SER A 1 339 ? 23.572 -7.612 -7.385 1.00 81.38 339 SER A C 1
ATOM 2605 O O . SER A 1 339 ? 24.407 -6.961 -6.756 1.00 81.38 339 SER A O 1
ATOM 2607 N N . ALA A 1 340 ? 22.285 -7.261 -7.436 1.00 78.56 340 ALA A N 1
ATOM 2608 C CA . ALA A 1 340 ? 21.741 -6.044 -6.849 1.00 78.56 340 ALA A CA 1
ATOM 2609 C C . ALA A 1 340 ? 21.779 -6.070 -5.313 1.00 78.56 340 ALA A C 1
ATOM 2611 O O . ALA A 1 340 ? 21.724 -5.018 -4.678 1.00 78.56 340 ALA A O 1
ATOM 2612 N N . ARG A 1 341 ? 21.876 -7.262 -4.694 1.00 75.50 341 ARG A N 1
ATOM 2613 C CA . ARG A 1 341 ? 21.880 -7.471 -3.230 1.00 75.50 341 ARG A CA 1
ATOM 2614 C C . ARG A 1 341 ? 20.704 -6.796 -2.507 1.00 75.50 341 ARG A C 1
ATOM 2616 O O . ARG A 1 341 ? 20.774 -6.533 -1.300 1.00 75.50 341 ARG A O 1
ATOM 2623 N N . LYS A 1 342 ? 19.614 -6.528 -3.226 1.00 69.00 342 LYS A N 1
ATOM 2624 C CA . LYS A 1 342 ? 18.370 -5.987 -2.680 1.00 69.00 342 LYS A CA 1
ATOM 2625 C C . LYS A 1 342 ? 17.409 -7.155 -2.413 1.00 69.00 342 LYS A C 1
ATOM 2627 O O . LYS A 1 342 ? 17.360 -8.099 -3.200 1.00 69.00 342 LYS A O 1
ATOM 2632 N N . PRO A 1 343 ? 16.697 -7.157 -1.276 1.00 64.12 343 PRO A N 1
ATOM 2633 C CA . PRO A 1 343 ? 15.687 -8.172 -1.013 1.00 64.12 343 PRO A CA 1
ATOM 2634 C C . PRO A 1 343 ? 14.541 -8.029 -2.012 1.00 64.12 343 PRO A C 1
ATOM 2636 O O . PRO A 1 343 ? 13.928 -6.973 -2.066 1.00 64.12 343 PRO A O 1
ATOM 2639 N N . PHE A 1 344 ? 14.240 -9.102 -2.735 1.00 69.94 344 PHE A N 1
ATOM 2640 C CA . PHE A 1 344 ? 13.102 -9.177 -3.643 1.00 69.94 344 PHE A CA 1
ATOM 2641 C C . PHE A 1 344 ? 11.930 -9.886 -2.962 1.00 69.94 344 PHE A C 1
ATOM 2643 O O . PHE A 1 344 ? 12.129 -10.911 -2.296 1.00 69.94 344 PHE A O 1
ATOM 2650 N N . ARG A 1 345 ? 10.718 -9.336 -3.074 1.00 65.25 345 ARG A N 1
ATOM 2651 C CA . ARG A 1 345 ? 9.572 -9.843 -2.298 1.00 65.25 345 ARG A CA 1
ATOM 2652 C C . ARG A 1 345 ? 8.773 -10.924 -3.018 1.00 65.25 345 ARG A C 1
ATOM 2654 O O . ARG A 1 345 ? 8.450 -11.922 -2.374 1.00 65.25 345 ARG A O 1
ATOM 2661 N N . ARG A 1 346 ? 8.433 -10.725 -4.295 1.00 66.94 346 ARG A N 1
ATOM 2662 C CA . ARG A 1 346 ? 7.502 -11.586 -5.053 1.00 66.94 346 ARG A CA 1
ATOM 2663 C C . ARG A 1 346 ? 8.208 -12.817 -5.626 1.00 66.94 346 ARG A C 1
ATOM 2665 O O . ARG A 1 346 ? 8.171 -13.069 -6.830 1.00 66.94 346 ARG A O 1
ATOM 2672 N N . VAL A 1 347 ? 8.915 -13.556 -4.767 1.00 69.00 347 VAL A N 1
ATOM 2673 C CA . VAL A 1 347 ? 9.700 -14.740 -5.163 1.00 69.00 347 VAL A CA 1
ATOM 2674 C C . VAL A 1 347 ? 8.801 -15.781 -5.823 1.00 69.00 347 VAL A C 1
ATOM 2676 O O . VAL A 1 347 ? 9.223 -16.406 -6.781 1.00 69.00 347 VAL A O 1
ATOM 2679 N N . GLU A 1 348 ? 7.555 -15.915 -5.377 1.00 69.12 348 GLU A N 1
ATOM 2680 C CA . GLU A 1 348 ? 6.548 -16.762 -6.014 1.00 69.12 348 GLU A CA 1
ATOM 2681 C C . GLU A 1 348 ? 6.269 -16.352 -7.467 1.00 69.12 348 GLU A C 1
ATOM 2683 O O . GLU A 1 348 ? 6.382 -17.191 -8.352 1.00 69.12 348 GLU A O 1
ATOM 2688 N N . ALA A 1 349 ? 6.049 -15.062 -7.750 1.00 62.97 349 ALA A N 1
ATOM 2689 C CA . ALA A 1 349 ? 5.830 -14.592 -9.121 1.00 62.97 349 ALA A CA 1
ATOM 2690 C C . ALA A 1 349 ? 7.068 -14.804 -10.009 1.00 62.97 349 ALA A C 1
ATOM 2692 O O . ALA A 1 349 ? 6.944 -15.066 -11.205 1.00 62.97 349 ALA A O 1
ATOM 2693 N N . LEU A 1 350 ? 8.266 -14.701 -9.424 1.00 73.56 350 LEU A N 1
ATOM 2694 C CA . LEU A 1 350 ? 9.520 -15.025 -10.100 1.00 73.56 350 LEU A CA 1
ATOM 2695 C C . LEU A 1 350 ? 9.624 -16.524 -10.404 1.00 73.56 350 LEU A C 1
ATOM 2697 O O . LEU A 1 350 ? 9.949 -16.880 -11.533 1.00 73.56 350 LEU A O 1
ATOM 2701 N N . THR A 1 351 ? 9.353 -17.393 -9.430 1.00 76.31 351 THR A N 1
ATOM 2702 C CA . THR A 1 351 ? 9.376 -18.851 -9.612 1.00 76.31 351 THR A CA 1
ATOM 2703 C C . THR A 1 351 ? 8.376 -19.273 -10.681 1.00 76.31 351 THR A C 1
ATOM 2705 O O . THR A 1 351 ? 8.764 -19.949 -11.630 1.00 76.31 351 THR A O 1
ATOM 2708 N N . ASP A 1 352 ? 7.137 -18.786 -10.603 1.00 74.31 352 ASP A N 1
ATOM 2709 C CA . ASP A 1 352 ? 6.087 -19.075 -11.582 1.00 74.31 352 ASP A CA 1
ATOM 2710 C C . ASP A 1 352 ? 6.495 -18.640 -12.995 1.00 74.31 352 ASP A C 1
ATOM 2712 O O . ASP A 1 352 ? 6.236 -19.344 -13.974 1.00 74.31 352 ASP A O 1
ATOM 2716 N N . ALA A 1 353 ? 7.154 -17.482 -13.119 1.00 74.44 353 ALA A N 1
ATOM 2717 C CA . ALA A 1 353 ? 7.649 -16.994 -14.401 1.00 74.44 353 ALA A CA 1
ATOM 2718 C C . ALA A 1 353 ? 8.764 -17.893 -14.950 1.00 74.44 353 ALA A C 1
ATOM 2720 O O . ALA A 1 353 ? 8.737 -18.255 -16.126 1.00 74.44 353 ALA A O 1
ATOM 2721 N N . LEU A 1 354 ? 9.733 -18.279 -14.114 1.00 80.12 354 LEU A N 1
ATOM 2722 C CA . LEU A 1 354 ? 10.842 -19.149 -14.512 1.00 80.12 354 LEU A CA 1
ATOM 2723 C C . LEU A 1 354 ? 10.352 -20.540 -14.929 1.00 80.12 354 LEU A C 1
ATOM 2725 O O . LEU A 1 354 ? 10.791 -21.051 -15.959 1.00 80.12 354 LEU A O 1
ATOM 2729 N N . GLU A 1 355 ? 9.409 -21.123 -14.188 1.00 81.31 355 GLU A N 1
ATOM 2730 C CA . GLU A 1 355 ? 8.800 -22.408 -14.539 1.00 81.31 355 GLU A CA 1
ATOM 2731 C C . GLU A 1 355 ? 8.031 -22.338 -15.862 1.00 81.31 355 GLU A C 1
ATOM 2733 O O . GLU A 1 355 ? 8.167 -23.223 -16.709 1.00 81.31 355 GLU A O 1
ATOM 2738 N N . ALA A 1 356 ? 7.237 -21.284 -16.070 1.00 74.75 356 ALA A N 1
ATOM 2739 C CA . ALA A 1 356 ? 6.488 -21.101 -17.311 1.00 74.75 356 ALA A CA 1
ATOM 2740 C C . ALA A 1 356 ? 7.419 -20.965 -18.527 1.00 74.75 356 ALA A C 1
ATOM 2742 O O . ALA A 1 356 ? 7.149 -21.538 -19.586 1.00 74.75 356 ALA A O 1
ATOM 2743 N N . MET A 1 357 ? 8.537 -20.252 -18.366 1.00 76.56 357 MET A N 1
ATOM 2744 C CA . MET A 1 357 ? 9.547 -20.101 -19.415 1.00 76.56 357 MET A CA 1
ATOM 2745 C C . MET A 1 357 ? 10.258 -21.425 -19.723 1.00 76.56 357 MET A C 1
ATOM 2747 O O . MET A 1 357 ? 10.431 -21.744 -20.894 1.00 76.56 357 MET A O 1
ATOM 2751 N N . GLN A 1 358 ? 10.598 -22.231 -18.710 1.00 75.25 358 GLN A N 1
ATOM 2752 C CA . GLN A 1 358 ? 11.213 -23.553 -18.908 1.00 75.25 358 GLN A CA 1
ATOM 2753 C C . GLN A 1 358 ? 10.300 -24.543 -19.637 1.00 75.25 358 GLN A C 1
ATOM 2755 O O . GLN A 1 358 ? 10.789 -25.375 -20.387 1.00 75.25 358 GLN A O 1
ATOM 2760 N N . ARG A 1 359 ? 8.980 -24.463 -19.434 1.00 70.50 359 ARG A N 1
ATOM 2761 C CA . ARG A 1 359 ? 8.009 -25.325 -20.134 1.00 70.50 359 ARG A CA 1
ATOM 2762 C C . ARG A 1 359 ? 7.745 -24.900 -21.583 1.00 70.50 359 ARG A C 1
ATOM 2764 O O . ARG A 1 359 ? 7.112 -25.651 -22.317 1.00 70.50 359 ARG A O 1
ATOM 2771 N N . SER A 1 360 ? 8.162 -23.691 -21.960 1.00 57.31 360 SER A N 1
ATOM 2772 C CA . SER A 1 360 ? 7.925 -23.100 -23.285 1.00 57.31 360 SER A CA 1
ATOM 2773 C C . SER A 1 360 ? 9.167 -23.112 -24.188 1.00 57.31 360 SER A C 1
ATOM 2775 O O . SER A 1 360 ? 9.066 -22.702 -25.345 1.00 57.31 360 SER A O 1
ATOM 2777 N N . ALA A 1 361 ? 10.317 -23.530 -23.649 1.00 51.94 361 ALA A N 1
ATOM 2778 C CA . ALA A 1 361 ? 11.578 -23.761 -24.353 1.00 51.94 361 ALA A CA 1
ATOM 2779 C C . ALA A 1 361 ? 11.712 -25.247 -24.702 1.00 51.94 361 ALA A C 1
ATOM 2781 O O . ALA A 1 361 ? 12.273 -25.533 -25.783 1.00 51.94 361 ALA A O 1
#

Mean predicted aligned error: 8.92 Å

Radius of gyration: 21.6 Å; Cα contacts (8 Å, |Δi|>4): 567; chains: 1; bounding box: 59×51×56 Å

Foldseek 3Di:
DDLQCPCQQLVCQQQLFNLVCLVVPLPLDPDPCPQPLPPDWAQADFDDDPQVVVLLVLLVVFFVFKKWFFLQVLLSSLVFDALETHIETAGPPVVVSVVVCVVVPWAWDDDPSGDPQWTWTDDPSYIYIYGHDDPVSSVSSSVVCVVVLRHWWQSSGWIATPVRRTIRRSPPQQDDDPDVPPSPDPDPPGRQREGHTPDQDPDLLSLLSVVLSVLLSCLQRVHHYDPVNVVSVLVSLADADDLVSLLSLQLCLLQCLQVCCVRVNLVSSLCSLPRNRNQNSCCRHQVFGSVQLSVQLVVCVVVVHRRHLLSSQLSQQVRLCPDPDDVQRQNGDVSSCVSSVDDHNPVVSNVSNVVVVVVVD

Nearest PDB structures (foldseek):
  4wby-assembly1_A  TM=4.894E-01  e=1.280E-05  Aquifex aeolicus VF5
  1vfg-assembly1_A  TM=5.413E-01  e=3.902E-05  Aquifex aeolicus
  4wc1-assembly1_A  TM=5.118E-01  e=3.902E-05  Aquifex aeolicus VF5
  3wfo-assembly2_B  TM=4.430E-01  e=2.138E-03  Aquifex aeolicus VF5
  4e80-assembly2_B  TM=5.261E-01  e=5.357E-01  Schizosaccharomyces pombe 972h-